Protein AF-A0AAE0FRW2-F1 (afdb_monomer_lite)

Secondary structure (DSSP, 8-state):
-----------------------------S---HHHHHHHHHHHS-GGG----HHHHHHHHHHS-HHHHHHHHHH-TTS--S---SSHHHHHHHHHHHHHT---GGGHHHHHHHHSS-HHHHHHHHHHHHHHTSSSSSHHHHHT--HHHHHHHTT--SEEEEEPSSSS-TT-EEEEE-HHHHHHHHHHHHHHHHHHHHHHHTT-S-HHHHHHHHHHHHH---

Foldseek 3Di:
DDDDDDDDDDDPDDDDDDDDPDDPDDDPDDDDDPVVVVVVVVVVDDPVVDDDPPVVVVVVVVVDDPVNVVVCLVPDDPNDDPDDDPDPLRSLLLVVQLVLLPDDQVCQVVCCVPPVDGSSVLSSQLSVQQVVVVPQQWLVNLQPDDLVSLCVSSVQDQWDFDQPPPDDDSVDTDIDGRPPSNVSSVVSSVSSNVVSVVCVVVVHTHVSRVVVVVVVVVVPDD

Structure (mmCIF, N/CA/C/O backbone):
data_AF-A0AAE0FRW2-F1
#
_entry.id   AF-A0AAE0FRW2-F1
#
loop_
_atom_site.group_PDB
_atom_site.id
_atom_site.type_symbol
_atom_site.label_atom_id
_atom_site.label_alt_id
_atom_site.label_comp_id
_atom_site.label_asym_id
_atom_site.label_entity_id
_atom_site.label_seq_id
_atom_site.pdbx_PDB_ins_code
_atom_site.Cartn_x
_atom_site.Cartn_y
_atom_site.Cartn_z
_atom_site.occupancy
_atom_site.B_iso_or_equiv
_atom_site.auth_seq_id
_atom_site.auth_comp_id
_atom_site.auth_asym_id
_atom_site.auth_atom_id
_atom_site.pdbx_PDB_model_num
ATOM 1 N N . MET A 1 1 ? 57.147 -27.143 2.551 1.00 40.41 1 MET A N 1
ATOM 2 C CA . MET A 1 1 ? 56.368 -25.979 2.083 1.00 40.41 1 MET A CA 1
ATOM 3 C C . MET A 1 1 ? 55.155 -26.527 1.364 1.00 40.41 1 MET A C 1
ATOM 5 O O . MET A 1 1 ? 55.318 -27.248 0.390 1.00 40.41 1 MET A O 1
ATOM 9 N N . ALA A 1 2 ? 53.992 -26.340 1.982 1.00 34.22 2 ALA A N 1
ATOM 10 C CA . ALA A 1 2 ? 52.731 -26.954 1.597 1.00 34.22 2 ALA A CA 1
ATOM 11 C C . ALA A 1 2 ? 52.180 -26.325 0.311 1.00 34.22 2 ALA A C 1
ATOM 13 O O . ALA A 1 2 ? 52.240 -25.108 0.141 1.00 34.22 2 ALA A O 1
ATOM 14 N N . GLY A 1 3 ? 51.672 -27.182 -0.574 1.00 31.91 3 GLY A N 1
ATOM 15 C CA . GLY A 1 3 ? 50.912 -26.794 -1.752 1.00 31.91 3 GLY A CA 1
ATOM 16 C C . GLY A 1 3 ? 49.507 -26.320 -1.387 1.00 31.91 3 GLY A C 1
ATOM 17 O O . GLY A 1 3 ? 48.946 -26.736 -0.375 1.00 31.91 3 GLY A O 1
ATOM 18 N N . SER A 1 4 ? 48.948 -25.469 -2.242 1.00 36.09 4 SER A N 1
ATOM 19 C CA . SER A 1 4 ? 47.535 -25.104 -2.228 1.00 36.09 4 SER A CA 1
ATOM 20 C C . SER A 1 4 ? 46.979 -25.348 -3.626 1.00 36.09 4 SER A C 1
ATOM 22 O O . SER A 1 4 ? 47.412 -24.726 -4.596 1.00 36.09 4 SER A O 1
ATOM 24 N N . GLN A 1 5 ? 46.091 -26.334 -3.717 1.00 34.62 5 GLN A N 1
ATOM 25 C CA . GLN A 1 5 ? 45.311 -26.672 -4.899 1.00 34.62 5 GLN A CA 1
ATOM 26 C C . GLN A 1 5 ? 44.073 -25.769 -4.925 1.00 3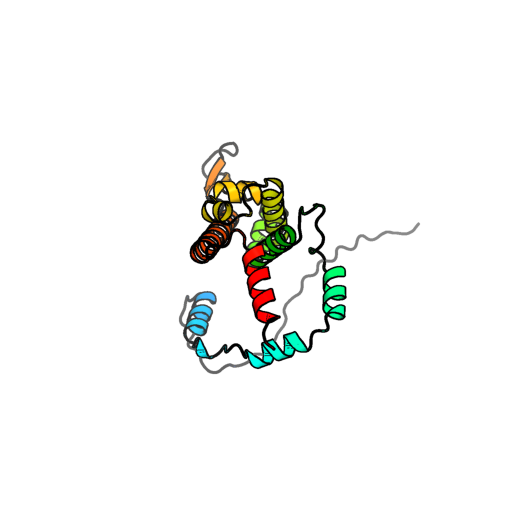4.62 5 GLN A C 1
ATOM 28 O O . GLN A 1 5 ? 43.312 -25.731 -3.960 1.00 34.62 5 GLN A O 1
ATOM 33 N N . HIS A 1 6 ? 43.873 -25.058 -6.033 1.00 33.34 6 HIS A N 1
ATOM 34 C CA . HIS A 1 6 ? 42.587 -24.461 -6.379 1.00 33.34 6 HIS A CA 1
ATOM 35 C C . HIS A 1 6 ? 41.666 -25.577 -6.886 1.00 33.34 6 HIS A C 1
ATOM 37 O O . HIS A 1 6 ? 41.976 -26.219 -7.886 1.00 33.34 6 HIS A O 1
ATOM 43 N N . ALA A 1 7 ? 40.560 -25.823 -6.185 1.00 33.75 7 ALA A N 1
ATOM 44 C CA . ALA A 1 7 ? 39.502 -26.724 -6.626 1.00 33.75 7 ALA A CA 1
ATOM 45 C C . ALA A 1 7 ? 38.374 -25.902 -7.267 1.00 33.75 7 ALA A C 1
ATOM 47 O O . ALA A 1 7 ? 37.607 -25.238 -6.572 1.00 33.75 7 ALA A O 1
ATOM 48 N N . GLU A 1 8 ? 38.295 -25.941 -8.597 1.00 31.91 8 GLU A N 1
ATOM 49 C CA . GLU A 1 8 ? 37.089 -25.607 -9.354 1.00 31.91 8 GLU A CA 1
ATOM 50 C C . GLU A 1 8 ? 36.102 -26.770 -9.207 1.00 31.91 8 GLU A C 1
ATOM 52 O O . GLU A 1 8 ? 36.378 -27.890 -9.635 1.00 31.91 8 GLU A O 1
ATOM 57 N N . ILE A 1 9 ? 34.951 -26.523 -8.582 1.00 31.95 9 ILE A N 1
ATOM 58 C CA . ILE A 1 9 ? 33.852 -27.490 -8.538 1.00 31.95 9 ILE A CA 1
ATOM 59 C C . ILE A 1 9 ? 32.883 -27.121 -9.661 1.00 31.95 9 ILE A C 1
ATOM 61 O O . ILE A 1 9 ? 32.006 -26.274 -9.505 1.00 31.95 9 ILE A O 1
ATOM 65 N N . SER A 1 10 ? 33.086 -27.760 -10.811 1.00 31.84 10 SER A N 1
ATOM 66 C CA . SER A 1 10 ? 32.106 -27.845 -11.891 1.00 31.84 10 SER A CA 1
ATOM 67 C C . SER A 1 10 ? 31.053 -28.883 -11.495 1.00 31.84 10 SER A C 1
ATOM 69 O O . SER A 1 10 ? 31.328 -30.081 -11.508 1.00 31.84 10 SER A O 1
ATOM 71 N N . ASN A 1 11 ? 29.863 -28.435 -11.091 1.00 31.53 11 ASN A N 1
ATOM 72 C CA . ASN A 1 11 ? 28.721 -29.317 -10.843 1.00 31.53 11 ASN A CA 1
ATOM 73 C C . ASN A 1 11 ? 27.867 -29.410 -12.114 1.00 31.53 11 ASN A C 1
ATOM 75 O O . ASN A 1 11 ? 26.861 -28.721 -12.270 1.00 31.53 11 ASN A O 1
ATOM 79 N N . SER A 1 12 ? 28.281 -30.281 -13.033 1.00 32.47 12 SER A N 1
ATOM 80 C CA . SER A 1 12 ? 27.419 -30.804 -14.089 1.00 32.47 12 SER A CA 1
ATOM 81 C C . SER A 1 12 ? 26.551 -31.917 -13.499 1.00 32.47 12 SER A C 1
ATOM 83 O O . SER A 1 12 ? 27.011 -33.048 -13.346 1.00 32.47 12 SER A O 1
ATOM 85 N N . VAL A 1 13 ? 25.308 -31.602 -13.137 1.00 33.59 13 VAL A N 1
ATOM 86 C CA . VAL A 1 13 ? 24.312 -32.623 -12.787 1.00 33.59 13 VAL A CA 1
ATOM 87 C C . VAL A 1 13 ? 23.656 -33.096 -14.080 1.00 33.59 13 VAL A C 1
ATOM 89 O O . VAL A 1 13 ? 22.795 -32.425 -14.646 1.00 33.59 13 VAL A O 1
ATOM 92 N N . SER A 1 14 ? 24.117 -34.244 -14.563 1.00 29.86 14 SER A N 1
ATOM 93 C CA . SER A 1 14 ? 23.455 -35.067 -15.569 1.00 29.86 14 SER A CA 1
ATOM 94 C C . SER A 1 14 ? 22.162 -35.633 -14.973 1.00 29.86 14 SER A C 1
ATOM 96 O O . SER A 1 14 ? 22.194 -36.318 -13.954 1.00 29.86 14 SER A O 1
ATOM 98 N N . TYR A 1 15 ? 21.023 -35.340 -15.602 1.00 31.72 15 TYR A N 1
ATOM 99 C CA . TYR A 1 15 ? 19.756 -36.014 -15.317 1.00 31.72 15 TYR A CA 1
ATOM 100 C C . TYR A 1 15 ? 19.766 -37.375 -16.022 1.00 31.72 15 TYR A C 1
ATOM 102 O O . TYR A 1 15 ? 19.479 -37.452 -17.215 1.00 31.72 15 TYR A O 1
ATOM 110 N N . GLU A 1 16 ? 20.134 -38.433 -15.301 1.00 36.47 16 GLU A N 1
ATOM 111 C CA . GLU A 1 16 ? 19.871 -39.808 -15.733 1.00 36.47 16 GLU A CA 1
ATOM 112 C C . GLU A 1 16 ? 18.507 -40.286 -15.213 1.00 36.47 16 GLU A C 1
ATOM 114 O O . GLU A 1 16 ? 18.164 -40.088 -14.048 1.00 36.47 16 GLU A O 1
ATOM 119 N N . ASP A 1 17 ? 17.753 -40.875 -16.145 1.00 38.47 17 ASP A N 1
ATOM 120 C CA . ASP A 1 17 ? 16.629 -41.808 -16.014 1.00 38.47 17 ASP A CA 1
ATOM 121 C C . ASP A 1 17 ? 15.737 -41.711 -14.765 1.00 38.47 17 ASP A C 1
ATOM 123 O O . ASP A 1 17 ? 15.986 -42.303 -13.715 1.00 38.47 17 ASP A O 1
ATOM 127 N N . SER A 1 18 ? 14.588 -41.053 -14.941 1.00 35.00 18 SER A N 1
ATOM 128 C CA . SER A 1 18 ? 13.393 -41.293 -14.127 1.00 35.00 18 SER A CA 1
ATOM 129 C C . SER A 1 18 ? 12.428 -42.210 -14.894 1.00 35.00 18 SER A C 1
ATOM 131 O O . SER A 1 18 ? 12.283 -42.048 -16.105 1.00 35.00 18 SER A O 1
ATOM 133 N N . PRO A 1 19 ? 11.768 -43.170 -14.222 1.00 34.28 19 PRO A N 1
ATOM 134 C CA . PRO A 1 19 ? 10.997 -44.219 -14.881 1.00 34.28 19 PRO A CA 1
ATOM 135 C C . PRO A 1 19 ? 9.763 -43.660 -15.602 1.00 34.28 19 PRO A C 1
ATOM 137 O O . PRO A 1 19 ? 9.037 -42.827 -15.059 1.00 34.28 19 PRO A O 1
ATOM 140 N N . GLU A 1 20 ? 9.513 -44.170 -16.810 1.00 34.09 20 GLU A N 1
ATOM 141 C CA . GLU A 1 20 ? 8.310 -43.931 -17.613 1.00 34.09 20 GLU A CA 1
ATOM 142 C C . GLU A 1 20 ? 7.036 -44.236 -16.806 1.00 34.09 20 GLU A C 1
ATOM 144 O O . GLU A 1 20 ? 6.601 -45.382 -16.674 1.00 34.09 20 GLU A O 1
ATOM 149 N N . ILE A 1 21 ? 6.389 -43.192 -16.291 1.00 38.81 21 ILE A N 1
ATOM 150 C CA . ILE A 1 21 ? 5.000 -43.271 -15.842 1.00 38.81 21 ILE A CA 1
ATOM 151 C C . ILE A 1 21 ? 4.137 -43.190 -17.101 1.00 38.81 21 ILE A C 1
ATOM 153 O O . ILE A 1 21 ? 3.885 -42.114 -17.639 1.00 38.81 21 ILE A O 1
ATOM 157 N N . THR A 1 22 ? 3.694 -44.345 -17.597 1.00 32.75 22 THR A N 1
ATOM 158 C CA . THR A 1 22 ? 2.729 -44.416 -18.699 1.00 32.75 22 THR A CA 1
ATOM 159 C C . THR A 1 22 ? 1.367 -43.919 -18.204 1.00 32.75 22 THR A C 1
ATOM 161 O O . THR A 1 22 ? 0.640 -44.651 -17.535 1.00 32.75 22 THR A O 1
ATOM 164 N N . MET A 1 23 ? 1.010 -42.670 -18.517 1.00 40.97 23 MET A N 1
ATOM 165 C CA . MET A 1 23 ? -0.363 -42.178 -18.365 1.00 40.97 23 MET A CA 1
ATOM 166 C C . MET A 1 23 ? -1.191 -42.515 -19.616 1.00 40.97 23 MET A C 1
ATOM 168 O O . MET A 1 23 ? -0.688 -42.396 -20.737 1.00 40.97 23 MET A O 1
ATOM 172 N N . PRO A 1 24 ? -2.458 -42.935 -19.467 1.00 42.59 24 PRO A N 1
ATOM 173 C CA . PRO A 1 24 ? -3.305 -43.283 -20.596 1.00 42.59 24 PRO A CA 1
ATOM 174 C C . PRO A 1 24 ? -3.731 -42.028 -21.373 1.00 42.59 24 PRO A C 1
ATOM 176 O O . PRO A 1 24 ? -4.536 -41.234 -20.903 1.00 42.59 24 PRO A O 1
ATOM 179 N N . GLY A 1 25 ? -3.191 -41.894 -22.587 1.00 51.03 25 GLY A N 1
ATOM 180 C CA . GLY A 1 25 ? -3.830 -41.282 -23.756 1.00 51.03 25 GLY A CA 1
ATOM 181 C C . GLY A 1 25 ? -4.482 -39.908 -23.587 1.00 51.03 25 GLY A C 1
ATOM 182 O O . GLY A 1 25 ? -5.701 -39.803 -23.692 1.00 51.03 25 GLY A O 1
ATOM 183 N N . ILE A 1 26 ? -3.676 -38.850 -23.474 1.00 47.72 26 ILE A N 1
ATOM 184 C CA . ILE A 1 26 ? -4.094 -37.502 -23.887 1.00 47.72 26 ILE A CA 1
ATOM 185 C C . ILE A 1 26 ? -3.497 -37.267 -25.283 1.00 47.72 26 ILE A C 1
ATOM 187 O O . ILE A 1 26 ? -2.283 -37.405 -25.443 1.00 47.72 26 ILE A O 1
ATOM 191 N N . PRO A 1 27 ? -4.301 -36.977 -26.321 1.00 42.09 27 PRO A N 1
ATOM 192 C CA . PRO A 1 27 ? -3.771 -36.722 -27.653 1.00 42.09 27 PRO A CA 1
ATOM 193 C C . PRO A 1 27 ? -2.928 -35.440 -27.640 1.00 42.09 27 PRO A C 1
ATOM 195 O O . PRO A 1 27 ? -3.456 -34.334 -27.568 1.00 42.09 27 PRO A O 1
ATOM 198 N N . CYS A 1 28 ? -1.604 -35.591 -27.726 1.00 41.25 28 CYS A N 1
ATOM 199 C CA . CYS A 1 28 ? -0.676 -34.489 -27.967 1.00 41.25 28 CYS A CA 1
ATOM 200 C C . CYS A 1 28 ? -0.851 -33.970 -29.401 1.00 41.25 28 CYS A C 1
ATOM 202 O O . CYS A 1 28 ? -0.158 -34.396 -30.326 1.00 41.25 28 CYS A O 1
ATOM 204 N N . THR A 1 29 ? -1.786 -33.045 -29.597 1.00 43.09 29 THR A N 1
ATOM 205 C CA . THR A 1 29 ? -1.827 -32.186 -30.785 1.00 43.09 29 THR A CA 1
ATOM 206 C C . THR A 1 29 ? -0.975 -30.938 -30.559 1.00 43.09 29 THR A C 1
ATOM 208 O O . THR A 1 29 ? -1.083 -30.270 -29.537 1.00 43.09 29 THR A O 1
ATOM 211 N N . MET A 1 30 ? -0.101 -30.671 -31.528 1.00 48.75 30 MET A N 1
ATOM 212 C CA . MET A 1 30 ? 0.938 -29.639 -31.547 1.00 48.75 30 MET A CA 1
ATOM 213 C C . MET A 1 30 ? 0.491 -28.228 -31.110 1.00 48.75 30 MET A C 1
ATOM 215 O O . MET A 1 30 ? -0.558 -27.744 -31.525 1.00 48.75 30 MET A O 1
ATOM 219 N N . ALA A 1 31 ? 1.406 -27.556 -30.397 1.00 52.19 31 ALA A N 1
ATOM 220 C CA . ALA A 1 31 ? 1.498 -26.110 -30.148 1.00 52.19 31 ALA A CA 1
ATOM 221 C C . ALA A 1 31 ? 0.435 -25.458 -29.242 1.00 52.19 31 ALA A C 1
ATOM 223 O O . ALA A 1 31 ? -0.034 -24.358 -29.531 1.00 52.19 31 ALA A O 1
ATOM 224 N N . ARG A 1 32 ? 0.117 -26.076 -28.101 1.00 48.88 32 ARG A N 1
ATOM 225 C CA . ARG A 1 32 ? -0.452 -25.346 -26.959 1.00 48.88 32 ARG A CA 1
ATOM 226 C C . ARG A 1 32 ? 0.616 -25.125 -25.900 1.00 48.88 32 ARG A C 1
ATOM 228 O O . ARG A 1 32 ? 1.414 -26.013 -25.609 1.00 48.88 32 ARG A O 1
ATOM 235 N N . SER A 1 33 ? 0.685 -23.897 -25.398 1.00 75.50 33 SER A N 1
ATOM 236 C CA . SER A 1 33 ? 1.536 -23.568 -24.264 1.00 75.50 33 SER A CA 1
ATOM 237 C C . SER A 1 33 ? 1.006 -24.323 -23.049 1.00 75.50 33 SER A C 1
ATOM 239 O O . SER A 1 33 ? -0.203 -24.348 -22.839 1.00 75.50 33 SER A O 1
ATOM 241 N N . LEU A 1 34 ? 1.881 -24.887 -22.213 1.00 73.44 34 LEU A N 1
ATOM 242 C CA . LEU A 1 34 ? 1.492 -25.501 -20.933 1.00 73.44 34 LEU A CA 1
ATOM 243 C C . LEU A 1 34 ? 0.556 -24.583 -20.121 1.00 73.44 34 LEU A C 1
ATOM 245 O O . LEU A 1 34 ? -0.343 -25.048 -19.429 1.00 73.44 34 LEU A O 1
ATOM 249 N N . TYR A 1 35 ? 0.750 -23.268 -20.239 1.00 65.50 35 TYR A N 1
ATOM 250 C CA . TYR A 1 35 ? -0.085 -22.262 -19.592 1.00 65.50 35 TYR A CA 1
ATOM 251 C C . TYR A 1 35 ? -1.525 -22.219 -20.120 1.00 65.50 35 TYR A C 1
ATOM 253 O O . TYR A 1 35 ? -2.428 -21.924 -19.341 1.00 65.50 35 TYR A O 1
ATOM 261 N N . ASP A 1 36 ? -1.752 -22.527 -21.398 1.00 75.69 36 ASP A N 1
ATOM 262 C CA . ASP A 1 36 ? -3.095 -22.605 -21.983 1.00 75.69 36 ASP A CA 1
ATOM 263 C C . ASP A 1 36 ? -3.818 -23.863 -21.497 1.00 75.69 36 ASP A C 1
ATOM 265 O O . ASP A 1 36 ? -4.982 -23.787 -21.124 1.00 75.69 36 ASP A O 1
ATOM 269 N N . ASP A 1 37 ? -3.110 -24.989 -21.382 1.00 76.69 37 ASP A N 1
ATOM 270 C CA . ASP A 1 37 ? -3.679 -26.230 -20.846 1.00 76.69 37 ASP A CA 1
ATOM 271 C C . ASP A 1 37 ? -3.981 -26.116 -19.341 1.00 76.69 37 ASP A C 1
ATOM 273 O O . ASP A 1 37 ? -5.012 -26.596 -18.869 1.00 76.69 37 ASP A O 1
ATOM 277 N N . ILE A 1 38 ? -3.126 -25.422 -18.575 1.00 77.69 38 ILE A N 1
ATOM 278 C CA . ILE A 1 38 ? -3.403 -25.087 -17.169 1.00 77.69 38 ILE A CA 1
ATOM 279 C C . ILE A 1 38 ? -4.601 -24.142 -17.077 1.00 77.69 38 ILE A C 1
ATOM 281 O O . ILE A 1 38 ? -5.449 -24.330 -16.212 1.00 77.69 38 ILE A O 1
ATOM 285 N N . ARG A 1 39 ? -4.703 -23.138 -17.955 1.00 77.12 39 ARG A N 1
ATOM 286 C CA . ARG A 1 39 ? -5.826 -22.194 -17.954 1.00 77.12 39 ARG A CA 1
ATOM 287 C C . ARG A 1 39 ? -7.138 -22.885 -18.317 1.00 77.12 39 ARG A C 1
ATOM 289 O O . ARG A 1 39 ? -8.125 -22.628 -17.641 1.00 77.12 39 ARG A O 1
ATOM 296 N N . ASP A 1 40 ? -7.137 -23.777 -19.304 1.00 78.38 40 ASP A N 1
ATOM 297 C CA . ASP A 1 40 ? -8.302 -24.577 -19.693 1.00 78.38 40 ASP A CA 1
ATOM 298 C C . ASP A 1 40 ? -8.700 -25.550 -18.566 1.00 78.38 40 ASP A C 1
ATOM 300 O O . ASP A 1 40 ? -9.880 -25.671 -18.247 1.00 78.38 40 ASP A O 1
ATOM 304 N N . SER A 1 41 ? -7.727 -26.181 -17.898 1.00 76.44 41 SER A N 1
ATOM 305 C CA . SER A 1 41 ? -7.961 -27.059 -16.741 1.00 76.44 41 SER A CA 1
ATOM 306 C C . SER A 1 41 ? -8.508 -26.295 -15.527 1.00 76.44 41 SER A C 1
ATOM 308 O O . SER A 1 41 ? -9.490 -26.713 -14.918 1.00 76.44 41 SER A O 1
ATOM 310 N N . CYS A 1 42 ? -7.942 -25.126 -15.211 1.00 65.75 42 CYS A N 1
ATOM 311 C CA . CYS A 1 42 ? -8.418 -24.250 -14.139 1.00 65.75 42 CYS A CA 1
ATOM 312 C C . CYS A 1 42 ? -9.765 -23.589 -14.462 1.00 65.75 42 CYS A C 1
ATOM 314 O O . CYS A 1 42 ? -10.541 -23.349 -13.546 1.00 65.75 42 CYS A O 1
ATOM 316 N N . ALA A 1 43 ? -10.061 -23.308 -15.734 1.00 69.62 43 ALA A N 1
ATOM 317 C CA . ALA A 1 43 ? -11.361 -22.798 -16.171 1.00 69.62 43 ALA A CA 1
ATOM 318 C C . ALA A 1 43 ? -12.439 -23.894 -16.204 1.00 69.62 43 ALA A C 1
ATOM 320 O O . ALA A 1 43 ? -13.619 -23.594 -16.043 1.00 69.62 43 ALA A O 1
ATOM 321 N N . ALA A 1 44 ? -12.043 -25.155 -16.409 1.00 71.25 44 ALA A N 1
ATOM 322 C CA . ALA A 1 44 ? -12.918 -26.320 -16.306 1.00 71.25 44 ALA A CA 1
ATOM 323 C C . ALA A 1 44 ? -13.181 -26.748 -14.851 1.00 71.25 44 ALA A C 1
ATOM 325 O O . ALA A 1 44 ? -14.119 -27.505 -14.597 1.00 71.25 44 ALA A O 1
ATOM 326 N N . LEU A 1 45 ? -12.366 -26.279 -13.900 1.00 68.06 45 LEU A N 1
ATOM 327 C CA . LEU A 1 45 ? -12.627 -26.434 -12.475 1.00 68.06 45 LEU A CA 1
ATOM 328 C C . LEU A 1 45 ? -13.681 -25.412 -12.045 1.00 68.06 45 LEU A C 1
ATOM 330 O O . LEU A 1 45 ? -13.463 -24.204 -12.066 1.00 68.06 45 LEU A O 1
ATOM 334 N N . ASP A 1 46 ? -14.839 -25.934 -11.657 1.00 56.41 46 ASP A N 1
ATOM 335 C CA . ASP A 1 46 ? -15.961 -25.156 -11.150 1.00 56.41 46 ASP A CA 1
ATOM 336 C C . ASP A 1 46 ? -15.547 -24.392 -9.879 1.00 56.41 46 ASP A C 1
ATOM 338 O O . ASP A 1 46 ? -14.933 -24.959 -8.966 1.00 56.41 46 ASP A O 1
ATOM 342 N N . THR A 1 47 ? -15.885 -23.103 -9.796 1.00 59.38 47 THR A N 1
ATOM 343 C CA . THR A 1 47 ? -15.548 -22.226 -8.655 1.00 59.38 47 THR A CA 1
ATOM 344 C C . THR A 1 47 ? -16.164 -22.696 -7.332 1.00 59.38 47 THR A C 1
ATOM 346 O O . THR A 1 47 ? -15.779 -22.224 -6.265 1.00 59.38 47 THR A O 1
ATOM 349 N N . ASP A 1 48 ? -17.074 -23.668 -7.395 1.00 58.75 48 ASP A N 1
ATOM 350 C CA . ASP A 1 48 ? -17.704 -24.334 -6.258 1.00 58.75 48 ASP A CA 1
ATOM 351 C C . ASP A 1 48 ? -16.792 -25.332 -5.511 1.00 58.75 48 ASP A C 1
ATOM 353 O O . ASP A 1 48 ? -17.161 -25.793 -4.426 1.00 58.75 48 ASP A O 1
ATOM 357 N N . LEU A 1 49 ? -15.600 -25.662 -6.033 1.00 60.31 49 LEU A N 1
ATOM 358 C CA . LEU A 1 49 ? -14.651 -26.559 -5.350 1.00 60.31 49 LEU A CA 1
ATOM 359 C C . LEU A 1 49 ? -13.987 -25.932 -4.114 1.00 60.31 49 LEU A C 1
ATOM 361 O O . LEU A 1 49 ? -13.594 -26.661 -3.201 1.00 60.31 49 LEU A O 1
ATOM 365 N N . VAL A 1 50 ? -13.853 -24.603 -4.063 1.00 63.91 50 VAL A N 1
ATOM 366 C CA . VAL A 1 50 ? -13.195 -23.900 -2.951 1.00 63.91 50 VAL A CA 1
ATOM 367 C C . VAL A 1 50 ? -14.254 -23.201 -2.110 1.00 63.91 50 VAL A C 1
ATOM 369 O O . VAL A 1 50 ? -14.642 -22.064 -2.367 1.00 63.91 50 VAL A O 1
ATOM 372 N N . ARG A 1 51 ? -14.733 -23.898 -1.080 1.00 68.69 51 ARG A N 1
ATOM 373 C CA . ARG A 1 51 ? -15.636 -23.329 -0.077 1.00 68.69 51 ARG A CA 1
ATOM 374 C C . ARG A 1 51 ? -14.842 -22.865 1.132 1.00 68.69 51 ARG A C 1
ATOM 376 O O . ARG A 1 51 ? -14.070 -23.631 1.704 1.00 68.69 51 ARG A O 1
ATOM 383 N N . LEU A 1 52 ? -15.058 -21.615 1.527 1.00 69.25 52 LEU A N 1
ATOM 384 C CA . LEU A 1 52 ? -14.589 -21.111 2.811 1.00 69.25 52 LEU A CA 1
ATOM 385 C C . LEU A 1 52 ? -15.492 -21.680 3.901 1.00 69.25 52 LEU A C 1
ATOM 387 O O . LEU A 1 52 ? -16.670 -21.337 3.982 1.00 69.25 52 LEU A O 1
ATOM 391 N N . ASP A 1 53 ? -14.936 -22.558 4.727 1.00 79.69 53 ASP A N 1
ATOM 392 C CA . ASP A 1 53 ? -15.592 -22.988 5.952 1.00 79.69 53 ASP A CA 1
ATOM 393 C C . ASP A 1 53 ? -15.464 -21.868 6.993 1.00 79.69 53 ASP A C 1
ATOM 395 O O . ASP A 1 53 ? -14.430 -21.691 7.646 1.00 79.69 53 ASP A O 1
ATOM 399 N N . THR A 1 54 ? -16.518 -21.061 7.104 1.00 78.25 54 THR A N 1
ATOM 400 C CA . THR A 1 54 ? -16.578 -19.949 8.057 1.00 78.25 54 THR A CA 1
ATOM 401 C C . THR A 1 54 ? -16.541 -20.415 9.509 1.00 78.25 54 THR A C 1
ATOM 403 O O . THR A 1 54 ? -16.050 -19.673 10.355 1.00 78.25 54 THR A O 1
ATOM 406 N N . GLU A 1 55 ? -17.010 -21.628 9.809 1.00 79.19 55 GLU A N 1
ATOM 407 C CA . GLU A 1 55 ? -16.985 -22.177 11.166 1.00 79.19 55 GLU A CA 1
ATOM 408 C C . GLU A 1 55 ? -15.566 -22.613 11.542 1.00 79.19 55 GLU A C 1
ATOM 410 O O . GLU A 1 55 ? -15.076 -22.259 12.613 1.00 79.19 55 GLU A O 1
ATOM 415 N N . ALA A 1 56 ? -14.853 -23.279 10.630 1.00 77.69 56 ALA A N 1
ATOM 416 C CA . ALA A 1 56 ? -13.447 -23.624 10.832 1.00 77.69 56 ALA A CA 1
ATOM 417 C C . ALA A 1 56 ? -12.558 -22.376 10.966 1.00 77.69 56 ALA A C 1
ATOM 419 O O . ALA A 1 56 ? -11.663 -22.344 11.813 1.00 77.69 56 ALA A O 1
ATOM 420 N N . ALA A 1 57 ? -12.820 -21.326 10.180 1.00 76.06 57 ALA A N 1
ATOM 421 C CA . ALA A 1 57 ? -12.104 -20.055 10.291 1.00 76.06 57 ALA A CA 1
ATOM 422 C C . ALA A 1 57 ? -12.338 -19.375 11.653 1.00 76.06 57 ALA A C 1
ATOM 424 O O . ALA A 1 57 ? -11.387 -18.903 12.278 1.00 76.06 57 ALA A O 1
ATOM 425 N N . GLN A 1 58 ? -13.580 -19.373 12.149 1.00 78.00 58 GLN A N 1
ATOM 426 C CA . GLN A 1 58 ? -13.908 -18.867 13.488 1.00 78.00 58 GLN A CA 1
ATOM 427 C C . GLN A 1 58 ? -13.291 -19.733 14.593 1.00 78.00 58 GLN A C 1
ATOM 429 O O . GLN A 1 58 ? -12.748 -19.203 15.561 1.00 78.00 58 GLN A O 1
ATOM 434 N N . GLY A 1 59 ? -13.317 -21.058 14.434 1.00 80.75 59 GLY A N 1
ATOM 435 C CA . GLY A 1 59 ? -12.683 -22.002 15.351 1.00 80.75 59 GLY A CA 1
ATOM 436 C C . GLY A 1 59 ? -11.177 -21.773 15.463 1.00 80.75 59 GLY A C 1
ATOM 437 O O . GLY A 1 59 ? -10.646 -21.745 16.570 1.00 80.75 59 GLY A O 1
ATOM 438 N N . LEU A 1 60 ? -10.504 -21.525 14.337 1.00 76.31 60 LEU A N 1
ATOM 439 C CA . LEU A 1 60 ? -9.091 -21.153 14.315 1.00 76.31 60 LEU A CA 1
ATOM 440 C C . LEU A 1 60 ? -8.853 -19.809 15.013 1.00 76.31 60 LEU A C 1
ATOM 442 O O . LEU A 1 60 ? -7.956 -19.715 15.844 1.00 76.31 60 LEU A O 1
ATOM 446 N N . GLY A 1 61 ? -9.674 -18.795 14.724 1.00 75.88 61 GLY A N 1
ATOM 447 C CA . GLY A 1 61 ? -9.588 -17.488 15.382 1.00 75.88 61 GLY A CA 1
ATOM 448 C C . GLY A 1 61 ? -9.699 -17.583 16.907 1.00 75.88 61 GLY A C 1
ATOM 449 O O . GLY A 1 61 ? -8.908 -16.974 17.618 1.00 75.88 61 GLY A O 1
ATOM 450 N N . ASN A 1 62 ? -10.619 -18.413 17.406 1.00 77.94 62 ASN A N 1
ATOM 451 C CA . ASN A 1 62 ? -10.816 -18.642 18.840 1.00 77.94 62 ASN A CA 1
ATOM 452 C C . ASN A 1 62 ? -9.719 -19.512 19.475 1.00 77.94 62 ASN A C 1
ATOM 454 O O . ASN A 1 62 ? -9.455 -19.393 20.670 1.00 77.94 62 ASN A O 1
ATOM 458 N N . ALA A 1 63 ? -9.103 -20.407 18.698 1.00 78.12 63 ALA A N 1
ATOM 459 C CA . ALA A 1 63 ? -8.015 -21.267 19.156 1.00 78.12 63 ALA A CA 1
ATOM 460 C C . ALA A 1 63 ? -6.669 -20.530 19.244 1.00 78.12 63 ALA A C 1
ATOM 462 O O . ALA A 1 63 ? -5.782 -20.972 19.973 1.00 78.12 63 ALA A O 1
ATOM 463 N N . LEU A 1 64 ? -6.508 -19.418 18.521 1.00 77.19 64 LEU A N 1
ATOM 464 C CA . LEU A 1 64 ? -5.303 -18.598 18.569 1.00 77.19 64 LEU A CA 1
ATOM 465 C C . LEU A 1 64 ? -5.238 -17.829 19.893 1.00 77.19 64 LEU A C 1
ATOM 467 O O . LEU A 1 64 ? -5.962 -16.860 20.124 1.00 77.19 64 LEU A O 1
ATOM 471 N N . GLY A 1 65 ? -4.329 -18.250 20.772 1.00 76.31 65 GLY A N 1
ATOM 472 C CA . GLY A 1 65 ? -4.048 -17.533 22.007 1.00 76.31 65 GLY A CA 1
ATOM 473 C C . GLY A 1 65 ? -3.479 -16.144 21.713 1.00 76.31 65 GLY A C 1
ATOM 474 O O . GLY A 1 65 ? -2.500 -16.003 20.982 1.00 76.31 65 GLY A O 1
ATOM 475 N N . VAL A 1 66 ? -4.051 -15.107 22.330 1.00 76.69 66 VAL A N 1
ATOM 476 C CA . VAL A 1 66 ? -3.606 -13.710 22.157 1.00 76.69 66 VAL A CA 1
ATOM 477 C C . VAL A 1 66 ? -2.104 -13.549 22.433 1.00 76.69 66 VAL A C 1
ATOM 479 O O . VAL A 1 66 ? -1.434 -12.755 21.774 1.00 76.69 66 VAL A O 1
ATOM 482 N N . ASP A 1 67 ? -1.560 -14.305 23.386 1.00 77.69 67 ASP A N 1
ATOM 483 C CA . ASP A 1 67 ? -0.142 -14.237 23.742 1.00 77.69 67 ASP A CA 1
ATOM 484 C C . ASP A 1 67 ? 0.764 -14.935 22.716 1.00 77.69 67 ASP A C 1
ATOM 486 O O . ASP A 1 67 ? 1.822 -14.399 22.387 1.00 77.69 67 ASP A O 1
ATOM 490 N N . GLU A 1 68 ? 0.319 -16.042 22.114 1.00 77.75 68 GLU A N 1
ATOM 491 C CA . GLU A 1 68 ? 1.040 -16.691 21.009 1.00 77.75 68 GLU A CA 1
ATOM 492 C C . GLU A 1 68 ? 1.099 -15.781 19.779 1.00 77.75 68 GLU A C 1
ATOM 494 O O . GLU A 1 68 ? 2.151 -15.634 19.154 1.00 77.75 68 GLU A O 1
ATOM 499 N N . VAL A 1 69 ? -0.007 -15.095 19.473 1.00 76.81 69 VAL A N 1
ATOM 500 C CA . VAL A 1 69 ? -0.060 -14.116 18.380 1.00 76.81 69 VAL A CA 1
ATOM 501 C C . VAL A 1 69 ? 0.871 -12.937 18.667 1.00 76.81 69 VAL A C 1
ATOM 503 O O . VAL A 1 69 ? 1.634 -12.529 17.792 1.00 76.81 69 VAL A O 1
ATOM 506 N N . LYS A 1 70 ? 0.876 -12.406 19.896 1.00 76.75 70 LYS A N 1
ATOM 507 C CA . LYS A 1 70 ? 1.789 -11.317 20.284 1.00 76.75 70 LYS A CA 1
ATOM 508 C C . LYS A 1 70 ? 3.252 -11.717 20.139 1.00 76.75 70 LYS A C 1
ATOM 510 O O . LYS A 1 70 ? 4.046 -10.923 19.633 1.00 76.75 70 LYS A O 1
ATOM 515 N N . ASP A 1 71 ? 3.619 -12.916 20.572 1.00 79.31 71 ASP A N 1
ATOM 516 C CA . ASP A 1 71 ? 4.999 -13.385 20.477 1.00 79.31 71 ASP A CA 1
ATOM 517 C C . ASP A 1 71 ? 5.403 -13.686 19.029 1.00 79.31 71 ASP A C 1
ATOM 519 O O . ASP A 1 71 ? 6.529 -13.375 18.631 1.00 79.31 71 ASP A O 1
ATOM 523 N N . ALA A 1 72 ? 4.482 -14.175 18.197 1.00 76.25 72 ALA A N 1
ATOM 524 C CA . ALA A 1 72 ? 4.706 -14.301 16.760 1.00 76.25 72 ALA A CA 1
ATOM 525 C C . ALA A 1 72 ? 4.942 -12.931 16.100 1.00 76.25 72 ALA A C 1
ATOM 527 O O . ALA A 1 72 ? 5.932 -12.758 15.389 1.00 76.25 72 ALA A O 1
ATOM 528 N N . VAL A 1 73 ? 4.104 -11.929 16.392 1.00 73.88 73 VAL A N 1
ATOM 529 C CA . VAL A 1 73 ? 4.234 -10.564 15.847 1.00 73.88 73 VAL A CA 1
ATOM 530 C C . VAL A 1 73 ? 5.536 -9.897 16.299 1.00 73.88 73 VAL A C 1
ATOM 532 O O . VAL A 1 73 ? 6.2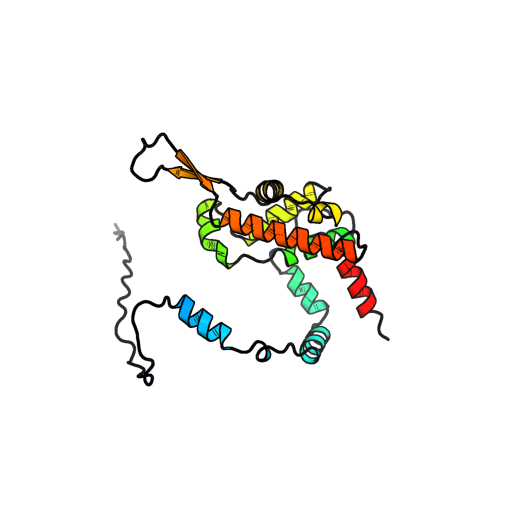15 -9.258 15.498 1.00 73.88 73 VAL A O 1
ATOM 535 N N . ARG A 1 74 ? 5.947 -10.085 17.561 1.00 72.62 74 ARG A N 1
ATOM 536 C CA . ARG A 1 74 ? 7.223 -9.556 18.083 1.00 72.62 74 ARG A CA 1
ATOM 537 C C . ARG A 1 74 ? 8.442 -10.098 17.342 1.00 72.62 74 ARG A C 1
ATOM 539 O O . ARG A 1 74 ? 9.428 -9.376 17.191 1.00 72.62 74 ARG A O 1
ATOM 546 N N . ASN A 1 75 ? 8.376 -11.356 16.917 1.00 71.31 75 ASN A N 1
ATOM 547 C CA . ASN A 1 75 ? 9.459 -12.044 16.222 1.00 71.31 75 ASN A CA 1
ATOM 548 C C . ASN A 1 75 ? 9.358 -11.932 14.691 1.00 71.31 75 ASN A C 1
ATOM 550 O O . ASN A 1 75 ? 10.299 -12.307 13.986 1.00 71.31 75 ASN A O 1
ATOM 554 N N . MET A 1 76 ? 8.251 -11.399 14.167 1.00 70.25 76 MET A N 1
ATOM 555 C CA . MET A 1 76 ? 8.036 -11.232 12.737 1.00 70.25 76 MET A CA 1
ATOM 556 C C . MET A 1 76 ? 8.898 -10.086 12.196 1.00 70.25 76 MET A C 1
ATOM 558 O O . MET A 1 76 ? 8.791 -8.923 12.600 1.00 70.25 76 MET A O 1
ATOM 562 N N . ARG A 1 77 ? 9.782 -10.418 11.250 1.00 61.00 77 ARG A N 1
ATOM 563 C CA . ARG A 1 77 ? 10.522 -9.411 10.482 1.00 61.00 77 ARG A CA 1
ATOM 564 C C . ARG A 1 77 ? 9.525 -8.663 9.600 1.00 61.00 77 ARG A C 1
ATOM 566 O O . ARG A 1 77 ? 8.760 -9.303 8.893 1.00 61.00 77 ARG A O 1
ATOM 573 N N . GLY A 1 78 ? 9.546 -7.332 9.650 1.00 63.88 78 GLY A N 1
ATOM 574 C CA . GLY A 1 78 ? 8.639 -6.497 8.855 1.00 63.88 78 GLY A CA 1
ATOM 575 C C . GLY A 1 78 ? 7.442 -5.914 9.610 1.00 63.88 78 GLY A C 1
ATOM 576 O O . GLY A 1 78 ? 6.700 -5.152 9.017 1.00 63.88 78 GLY A O 1
ATOM 577 N N . CYS A 1 79 ? 7.278 -6.185 10.910 1.00 65.50 79 CYS A N 1
ATOM 578 C CA . CYS A 1 79 ? 6.233 -5.550 11.734 1.00 65.50 79 CYS A CA 1
ATOM 579 C C . CYS A 1 79 ? 6.745 -4.393 12.610 1.00 65.50 79 CYS A C 1
ATOM 581 O O . CYS A 1 79 ? 6.005 -3.864 13.434 1.00 65.50 79 CYS A O 1
ATOM 583 N N . ARG A 1 80 ? 8.024 -4.007 12.486 1.00 72.31 80 ARG A N 1
ATOM 584 C CA . ARG A 1 80 ? 8.620 -2.892 13.240 1.00 72.31 80 ARG A CA 1
ATOM 585 C C . ARG A 1 80 ? 9.176 -1.864 12.272 1.00 72.31 80 ARG A C 1
ATOM 587 O O . ARG A 1 80 ? 10.154 -2.137 11.579 1.00 72.31 80 ARG A O 1
ATOM 594 N N . PHE A 1 81 ? 8.572 -0.683 12.273 1.00 79.19 81 PHE A N 1
ATOM 595 C CA . PHE A 1 81 ? 8.956 0.427 11.410 1.00 79.19 81 PHE A CA 1
ATOM 596 C C . PHE A 1 81 ? 9.689 1.506 12.213 1.00 79.19 81 PHE A C 1
ATOM 598 O O . PHE A 1 81 ? 9.353 1.733 13.375 1.00 79.19 81 PHE A O 1
ATOM 605 N N . PRO A 1 82 ? 10.695 2.188 11.633 1.00 79.44 82 PRO A N 1
ATOM 606 C CA . PRO A 1 82 ? 11.449 3.243 12.311 1.00 79.44 82 PRO A CA 1
ATOM 607 C C . PRO A 1 82 ? 10.677 4.576 12.383 1.00 79.44 82 PRO A C 1
ATOM 609 O O . PRO A 1 82 ? 11.291 5.641 12.381 1.00 79.44 82 PRO A O 1
ATOM 612 N N . VAL A 1 83 ? 9.343 4.535 12.425 1.00 82.25 83 VAL A N 1
ATOM 613 C CA . VAL A 1 83 ? 8.473 5.719 12.396 1.00 82.25 83 VAL A CA 1
ATOM 614 C C . VAL A 1 83 ? 7.646 5.792 13.666 1.00 82.25 83 VAL A C 1
ATOM 616 O O . VAL A 1 83 ? 7.390 4.782 14.320 1.00 82.25 83 VAL A O 1
ATOM 619 N N . ARG A 1 84 ? 7.277 7.014 14.047 1.00 82.69 84 ARG A N 1
ATOM 620 C CA . ARG A 1 84 ? 6.352 7.264 15.147 1.00 82.69 84 ARG A CA 1
ATOM 621 C C . ARG A 1 84 ? 4.984 7.549 14.548 1.00 82.69 84 ARG A C 1
ATOM 623 O O . ARG A 1 84 ? 4.875 8.489 13.772 1.00 82.69 84 ARG A O 1
ATOM 630 N N . PHE A 1 85 ? 3.993 6.767 14.945 1.00 86.25 85 PHE A N 1
ATOM 631 C CA . PHE A 1 85 ? 2.590 7.021 14.635 1.00 86.25 85 PHE A CA 1
ATOM 632 C C . PHE A 1 85 ? 2.008 7.993 15.671 1.00 86.25 85 PHE A C 1
ATOM 634 O O . PHE A 1 85 ? 2.367 7.932 16.852 1.00 86.25 85 PHE A O 1
ATOM 641 N N . GLU A 1 86 ? 1.132 8.896 15.240 1.00 83.19 86 GLU A N 1
ATOM 642 C CA . GLU A 1 86 ? 0.445 9.871 16.091 1.00 83.19 86 GLU A CA 1
ATOM 643 C C . GLU A 1 86 ? -0.656 9.215 16.939 1.00 83.19 86 GLU A C 1
ATOM 645 O O . GLU A 1 86 ? -0.970 9.689 18.033 1.00 83.19 86 GLU A O 1
ATOM 650 N N . GLY A 1 87 ? -1.201 8.083 16.481 1.00 86.25 87 GLY A N 1
ATOM 651 C CA . GLY A 1 87 ? -2.213 7.317 17.201 1.00 86.25 87 GLY A CA 1
ATOM 652 C C . GLY A 1 87 ? -2.377 5.881 16.704 1.00 86.25 87 GLY A C 1
ATOM 653 O O . GLY A 1 87 ? -1.813 5.479 15.689 1.00 86.25 87 GLY A O 1
ATOM 654 N N . LEU A 1 88 ? -3.192 5.109 17.432 1.00 87.50 88 LEU A N 1
ATOM 655 C CA . LEU A 1 88 ? -3.476 3.707 17.107 1.00 87.50 88 LEU A CA 1
ATOM 656 C C . LEU A 1 88 ? -4.157 3.557 15.741 1.00 87.50 88 LEU A C 1
ATOM 658 O O . LEU A 1 88 ? -3.841 2.636 14.999 1.00 87.50 88 LEU A O 1
ATOM 662 N N . GLU A 1 89 ? -5.081 4.457 15.403 1.00 87.62 89 GLU A N 1
ATOM 663 C CA . GLU A 1 89 ? -5.768 4.423 14.108 1.00 87.62 89 GLU A CA 1
ATOM 664 C C . GLU A 1 89 ? -4.780 4.548 12.944 1.00 87.62 89 GLU A C 1
ATOM 666 O O . GLU A 1 89 ? -4.880 3.805 11.973 1.00 87.62 89 GLU A O 1
ATOM 671 N N . GLU A 1 90 ? -3.794 5.437 13.064 1.00 87.75 90 GLU A N 1
ATOM 672 C CA . GLU A 1 90 ? -2.783 5.646 12.032 1.00 87.75 90 GLU A CA 1
ATOM 673 C C . GLU A 1 90 ? -1.864 4.427 11.878 1.00 87.75 90 GLU A C 1
ATOM 675 O O . GLU A 1 90 ? -1.577 4.012 10.755 1.00 87.75 90 GLU A O 1
ATOM 680 N N . GLU A 1 91 ? -1.462 3.806 12.991 1.00 88.75 91 GLU A N 1
ATOM 681 C CA . GLU A 1 91 ? -0.690 2.560 12.980 1.00 88.75 91 GLU A CA 1
ATOM 682 C C . GLU A 1 91 ? -1.478 1.423 12.310 1.00 88.75 91 GLU A C 1
ATOM 684 O O . GLU A 1 91 ? -0.955 0.725 11.439 1.00 88.75 91 GLU A O 1
ATOM 689 N N . VAL A 1 92 ? -2.761 1.265 12.653 1.00 89.56 92 VAL A N 1
ATOM 690 C CA . VAL A 1 92 ? -3.637 0.258 12.034 1.00 89.56 92 VAL A CA 1
ATOM 691 C C . VAL A 1 92 ? -3.843 0.558 10.551 1.00 89.56 92 VAL A C 1
ATOM 693 O O . VAL A 1 92 ? -3.785 -0.362 9.741 1.00 89.56 92 VAL A O 1
ATOM 696 N N . ASN A 1 93 ? -4.028 1.823 10.172 1.00 90.81 93 ASN A N 1
ATOM 697 C CA . ASN A 1 93 ? -4.178 2.234 8.779 1.00 90.81 93 ASN A CA 1
ATOM 698 C C . ASN A 1 93 ? -2.927 1.896 7.955 1.00 90.81 93 ASN A C 1
ATOM 700 O O . ASN A 1 93 ? -3.030 1.304 6.881 1.00 90.81 93 ASN A O 1
ATOM 704 N N . PHE A 1 94 ? -1.741 2.207 8.487 1.00 90.06 94 PHE A N 1
ATOM 705 C CA . PHE A 1 94 ? -0.463 1.869 7.868 1.00 90.06 94 PHE A CA 1
ATOM 706 C C . PHE A 1 94 ? -0.315 0.354 7.672 1.00 90.06 94 PHE A C 1
ATOM 708 O O . PHE A 1 94 ? -0.022 -0.108 6.567 1.00 90.06 94 PHE A O 1
ATOM 715 N N . MET A 1 95 ? -0.565 -0.430 8.723 1.00 89.12 95 MET A N 1
ATOM 716 C CA . MET A 1 95 ? -0.446 -1.889 8.673 1.00 89.12 95 MET A CA 1
ATOM 717 C C . MET A 1 95 ? -1.486 -2.526 7.743 1.00 89.12 95 MET A C 1
ATOM 719 O O . MET A 1 95 ? -1.167 -3.471 7.022 1.00 89.12 95 MET A O 1
ATOM 723 N N . ALA A 1 96 ? -2.710 -1.999 7.717 1.00 90.12 96 ALA A N 1
ATOM 724 C CA . ALA A 1 96 ? -3.771 -2.473 6.838 1.00 90.12 96 ALA A CA 1
ATOM 725 C C . ALA A 1 96 ? -3.448 -2.200 5.363 1.00 90.12 96 ALA A C 1
ATOM 727 O O . ALA A 1 96 ? -3.629 -3.085 4.530 1.00 90.12 96 ALA A O 1
ATOM 728 N N . LEU A 1 97 ? -2.911 -1.019 5.036 1.00 89.62 97 LEU A N 1
ATOM 729 C CA . LEU A 1 97 ? -2.466 -0.696 3.677 1.00 89.62 97 LEU A CA 1
ATOM 730 C C . LEU A 1 97 ? -1.261 -1.538 3.251 1.00 89.62 97 LEU A C 1
ATOM 732 O O . LEU A 1 97 ? -1.216 -2.010 2.116 1.00 89.62 97 LEU A O 1
ATOM 736 N N . LEU A 1 98 ? -0.315 -1.784 4.161 1.00 89.25 98 LEU A N 1
ATOM 737 C CA . LEU A 1 98 ? 0.804 -2.686 3.905 1.00 89.25 98 LEU A CA 1
ATOM 738 C C . LEU A 1 98 ? 0.320 -4.114 3.612 1.00 89.25 98 LEU A C 1
ATOM 740 O O . LEU A 1 98 ? 0.785 -4.733 2.659 1.00 89.25 98 LEU A O 1
ATOM 744 N N . GLY A 1 99 ? -0.636 -4.621 4.397 1.00 87.62 99 GLY A N 1
ATOM 745 C CA . GLY A 1 99 ? -1.248 -5.933 4.179 1.00 87.62 99 GLY A CA 1
ATOM 746 C C . GLY A 1 99 ? -2.057 -6.011 2.883 1.00 87.62 99 GLY A C 1
ATOM 747 O O . GLY A 1 99 ? -1.973 -7.007 2.169 1.00 87.62 99 GLY A O 1
ATOM 748 N N . LEU A 1 100 ? -2.789 -4.948 2.542 1.00 89.19 100 LEU A N 1
ATOM 749 C CA . LEU A 1 100 ? -3.555 -4.844 1.300 1.00 89.19 100 LEU A CA 1
ATOM 750 C C . LEU A 1 100 ? -2.648 -4.898 0.068 1.00 89.19 100 LEU A C 1
ATOM 752 O O . LEU A 1 100 ? -2.963 -5.588 -0.897 1.00 89.19 100 LEU A O 1
ATOM 756 N N . LEU A 1 101 ? -1.521 -4.185 0.107 1.00 88.06 101 LEU A N 1
ATOM 757 C CA . LEU A 1 101 ? -0.555 -4.125 -0.990 1.00 88.06 101 LEU A CA 1
ATOM 758 C C . LEU A 1 101 ? 0.448 -5.282 -0.981 1.00 88.06 101 LEU A C 1
ATOM 760 O O . LEU A 1 101 ? 1.390 -5.283 -1.773 1.00 88.06 101 LEU A O 1
ATOM 764 N N . HIS A 1 102 ? 0.251 -6.289 -0.129 1.00 81.00 102 HIS A N 1
ATOM 765 C CA . HIS A 1 102 ? 1.121 -7.457 -0.048 1.00 81.00 102 HIS A CA 1
ATOM 766 C C . HIS A 1 102 ? 0.841 -8.469 -1.178 1.00 81.00 102 HIS A C 1
ATOM 768 O O . HIS A 1 102 ? 0.630 -9.660 -0.953 1.00 81.00 102 HIS A O 1
ATOM 774 N N . PHE A 1 103 ? 0.850 -7.991 -2.421 1.00 79.81 103 PHE A N 1
ATOM 775 C CA . PHE A 1 103 ? 0.768 -8.793 -3.637 1.00 79.81 103 PHE A CA 1
ATOM 776 C C . PHE A 1 103 ? 1.928 -8.448 -4.579 1.00 79.81 103 PHE A C 1
ATOM 778 O O . PHE A 1 103 ? 2.561 -7.403 -4.463 1.00 79.81 103 PHE A O 1
ATOM 785 N N . GLY A 1 104 ? 2.233 -9.348 -5.517 1.00 71.38 104 GLY A N 1
ATOM 786 C CA . GLY A 1 104 ? 3.325 -9.151 -6.479 1.00 71.38 104 GLY A CA 1
ATOM 787 C C . GLY A 1 104 ? 4.555 -10.035 -6.265 1.00 71.38 104 GLY A C 1
ATOM 788 O O . GLY A 1 104 ? 5.599 -9.783 -6.860 1.00 71.38 104 GLY A O 1
ATOM 789 N N . SER A 1 105 ? 4.435 -11.120 -5.495 1.00 69.56 105 SER A N 1
ATOM 790 C CA . SER A 1 105 ? 5.477 -12.157 -5.384 1.00 69.56 105 SER A CA 1
ATOM 791 C C . SER A 1 105 ? 5.917 -12.728 -6.743 1.00 69.56 105 SER A C 1
ATOM 793 O O . SER A 1 105 ? 7.065 -13.141 -6.891 1.00 69.56 105 SER A O 1
ATOM 795 N N . GLY A 1 106 ? 5.037 -12.694 -7.750 1.00 71.69 106 GLY A N 1
ATOM 796 C CA . GLY A 1 106 ? 5.333 -13.110 -9.124 1.00 71.69 106 GLY A CA 1
ATOM 797 C C . GLY A 1 106 ? 6.288 -12.193 -9.895 1.00 71.69 106 GLY A C 1
ATOM 798 O O . GLY A 1 106 ? 6.854 -12.640 -10.882 1.00 71.69 106 GLY A O 1
ATOM 799 N N . TYR A 1 107 ? 6.511 -10.957 -9.438 1.00 71.69 107 TYR A N 1
ATOM 800 C CA . TYR A 1 107 ? 7.378 -9.976 -10.105 1.00 71.69 107 TYR A CA 1
ATOM 801 C C . TYR A 1 107 ? 8.800 -9.929 -9.525 1.00 71.69 107 TYR A C 1
ATOM 803 O O . TYR A 1 107 ? 9.594 -9.054 -9.867 1.00 71.69 107 TYR A O 1
ATOM 811 N N . HIS A 1 108 ? 9.136 -10.842 -8.606 1.00 69.94 108 HIS A N 1
ATOM 812 C CA . HIS A 1 108 ? 10.385 -10.795 -7.845 1.00 69.94 108 HIS A CA 1
ATOM 813 C C . HIS A 1 108 ? 11.637 -10.786 -8.737 1.00 69.94 108 HIS A C 1
ATOM 815 O O . HIS A 1 108 ? 12.576 -10.036 -8.472 1.00 69.94 108 HIS A O 1
ATOM 821 N N . LYS A 1 109 ? 11.658 -11.591 -9.806 1.00 70.94 109 LYS A N 1
ATOM 822 C CA . LYS A 1 109 ? 12.835 -11.733 -10.673 1.00 70.94 109 LYS A CA 1
ATOM 823 C C . LYS A 1 109 ? 13.087 -10.461 -11.481 1.00 70.94 109 LYS A C 1
ATOM 825 O O . LYS A 1 109 ? 14.221 -9.996 -11.558 1.00 70.94 109 LYS A O 1
ATOM 830 N N . GLU A 1 110 ? 12.030 -9.896 -12.042 1.00 70.31 110 GLU A N 1
ATOM 831 C CA . GLU A 1 110 ? 12.049 -8.685 -12.853 1.00 70.31 110 GLU A CA 1
ATOM 832 C C . GLU A 1 110 ? 12.410 -7.467 -11.990 1.00 70.31 110 GLU A C 1
ATOM 834 O O . GLU A 1 110 ? 13.232 -6.643 -12.385 1.00 70.31 110 GLU A O 1
ATOM 839 N N . PHE A 1 111 ? 11.868 -7.390 -10.771 1.00 68.12 111 PHE A N 1
ATOM 840 C CA . PHE A 1 111 ? 12.153 -6.311 -9.823 1.00 68.12 111 PHE A CA 1
ATOM 841 C C . PHE A 1 111 ? 13.580 -6.333 -9.299 1.00 68.12 111 PHE A C 1
ATOM 843 O O . PHE A 1 111 ? 14.245 -5.296 -9.270 1.00 68.12 111 PHE A O 1
ATOM 850 N N . TYR A 1 112 ? 14.070 -7.512 -8.920 1.00 73.25 112 TYR A N 1
ATOM 851 C CA . TYR A 1 112 ? 15.420 -7.635 -8.392 1.00 73.25 112 TYR A CA 1
ATOM 852 C C . TYR A 1 112 ? 16.470 -7.287 -9.453 1.00 73.25 112 TYR A C 1
ATOM 854 O O . TYR A 1 112 ? 17.468 -6.638 -9.149 1.00 73.25 112 TYR A O 1
ATOM 862 N N . GLN A 1 113 ? 16.222 -7.652 -10.715 1.00 71.06 113 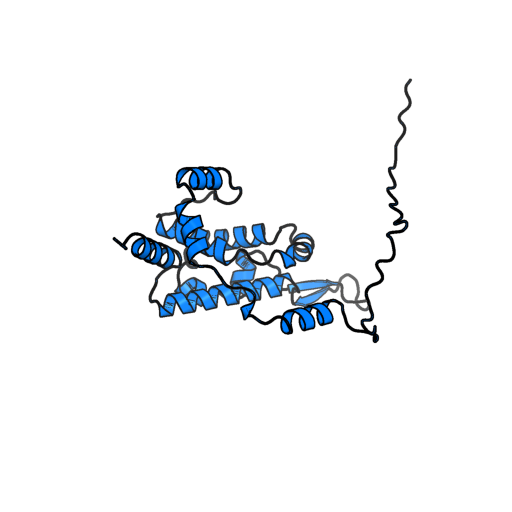GLN A N 1
ATOM 863 C CA . GLN A 1 113 ? 17.105 -7.317 -11.834 1.00 71.06 113 GLN A CA 1
ATOM 864 C C . GLN A 1 113 ? 17.122 -5.820 -12.169 1.00 71.06 113 GLN A C 1
ATOM 866 O O . GLN A 1 113 ? 18.161 -5.314 -12.588 1.00 71.06 113 GLN A O 1
ATOM 871 N N . LEU A 1 114 ? 15.999 -5.118 -11.992 1.00 67.44 114 LEU A N 1
ATOM 872 C CA . LEU A 1 114 ? 15.868 -3.705 -12.365 1.00 67.44 114 LEU A CA 1
ATOM 873 C C . LEU A 1 114 ? 16.230 -2.742 -11.228 1.00 67.44 114 LEU A C 1
ATOM 875 O O . LEU A 1 114 ? 16.927 -1.759 -11.462 1.00 67.44 114 LEU A O 1
ATOM 879 N N . ASN A 1 115 ? 15.783 -3.028 -10.005 1.00 67.50 115 ASN A N 1
ATOM 880 C CA . ASN A 1 115 ? 15.865 -2.105 -8.869 1.00 67.50 115 ASN A CA 1
ATOM 881 C C . ASN A 1 115 ? 16.735 -2.626 -7.714 1.00 67.50 115 ASN A C 1
ATOM 883 O O . ASN A 1 115 ? 16.969 -1.898 -6.749 1.00 67.50 115 ASN A O 1
ATOM 887 N N . GLY A 1 116 ? 17.195 -3.882 -7.771 1.00 70.94 116 GLY A N 1
ATOM 888 C CA . GLY A 1 116 ? 17.967 -4.503 -6.688 1.00 70.94 116 GLY A CA 1
ATOM 889 C C . GLY A 1 116 ? 17.178 -4.685 -5.387 1.00 70.94 116 GLY A C 1
ATOM 890 O O . GLY A 1 116 ? 17.774 -4.907 -4.335 1.00 70.94 116 GLY A O 1
ATOM 891 N N . CYS A 1 117 ? 15.851 -4.572 -5.442 1.00 71.50 117 CYS A N 1
ATOM 892 C CA . CYS A 1 117 ? 14.949 -4.787 -4.320 1.00 71.50 117 CYS A CA 1
ATOM 893 C C . CYS A 1 117 ? 13.846 -5.767 -4.714 1.00 71.50 117 CYS A C 1
ATOM 895 O O . CYS A 1 117 ? 13.487 -5.882 -5.887 1.00 71.50 117 CYS A O 1
ATOM 897 N N . ASP A 1 118 ? 13.307 -6.476 -3.733 1.00 76.56 118 ASP A N 1
ATOM 898 C CA . ASP A 1 118 ? 12.142 -7.324 -3.933 1.00 76.56 118 ASP A CA 1
ATOM 899 C C . ASP A 1 118 ? 10.841 -6.498 -3.931 1.00 76.56 118 ASP A C 1
ATOM 901 O O . ASP A 1 118 ? 10.807 -5.312 -3.589 1.00 76.56 118 ASP A O 1
ATOM 905 N N . ALA A 1 119 ? 9.748 -7.130 -4.367 1.00 78.69 119 ALA A N 1
ATOM 906 C CA . ALA A 1 119 ? 8.428 -6.502 -4.386 1.00 78.69 119 ALA A CA 1
ATOM 907 C C . ALA A 1 119 ? 7.981 -6.086 -2.973 1.00 78.69 119 ALA A C 1
ATOM 909 O O . ALA A 1 119 ? 7.365 -5.036 -2.807 1.00 78.69 119 ALA A O 1
ATOM 910 N N . TYR A 1 120 ? 8.343 -6.875 -1.956 1.00 81.56 120 TYR A N 1
ATOM 911 C CA . TYR A 1 120 ? 8.041 -6.575 -0.560 1.00 81.56 120 TYR A CA 1
ATOM 912 C C . TYR A 1 120 ? 8.745 -5.299 -0.080 1.00 81.56 120 TYR A C 1
ATOM 914 O O . TYR A 1 120 ? 8.093 -4.424 0.494 1.00 81.56 120 TYR A O 1
ATOM 922 N N . ASP A 1 121 ? 10.041 -5.138 -0.357 1.00 82.50 121 ASP A N 1
ATOM 923 C CA . ASP A 1 121 ? 10.776 -3.921 -0.018 1.00 82.50 121 ASP A CA 1
ATOM 924 C C . ASP A 1 121 ? 10.237 -2.718 -0.789 1.00 82.50 121 ASP A C 1
ATOM 926 O O . ASP A 1 121 ? 10.154 -1.628 -0.225 1.00 82.50 121 ASP A O 1
ATOM 930 N N . ALA A 1 122 ? 9.863 -2.887 -2.061 1.00 84.31 122 ALA A N 1
ATOM 931 C CA . ALA A 1 122 ? 9.279 -1.813 -2.864 1.00 84.31 122 ALA A CA 1
ATOM 932 C C . ALA A 1 122 ? 7.938 -1.337 -2.282 1.00 84.31 122 ALA A C 1
ATOM 934 O O . ALA A 1 122 ? 7.737 -0.135 -2.104 1.00 84.31 122 ALA A O 1
ATOM 935 N N . VAL A 1 123 ? 7.052 -2.271 -1.916 1.00 87.88 123 VAL A N 1
ATOM 936 C CA . VAL A 1 123 ? 5.772 -1.959 -1.260 1.00 87.88 123 VAL A CA 1
ATOM 937 C C . VAL A 1 123 ? 6.003 -1.311 0.098 1.00 87.88 123 VAL A C 1
ATOM 939 O O . VAL A 1 123 ? 5.426 -0.266 0.388 1.00 87.88 123 VAL A O 1
ATOM 942 N N . THR A 1 124 ? 6.904 -1.871 0.902 1.00 87.56 124 THR A N 1
ATOM 943 C CA . THR A 1 124 ? 7.239 -1.336 2.223 1.00 87.56 124 THR A CA 1
ATOM 944 C C . THR A 1 124 ? 7.769 0.095 2.130 1.00 87.56 124 THR A C 1
ATOM 946 O O . THR A 1 124 ? 7.302 0.973 2.854 1.00 87.56 124 THR A O 1
ATOM 949 N N . LYS A 1 125 ? 8.709 0.361 1.213 1.00 87.31 125 LYS A N 1
ATOM 950 C CA . LYS A 1 125 ? 9.244 1.708 0.956 1.00 87.31 125 LYS A CA 1
ATOM 951 C C . LYS A 1 125 ? 8.165 2.654 0.437 1.00 87.31 125 LYS A C 1
ATOM 953 O O . LYS A 1 125 ? 8.143 3.805 0.857 1.00 87.31 125 LYS A O 1
ATOM 958 N N . GLY A 1 126 ? 7.269 2.168 -0.420 1.00 88.38 126 GLY A N 1
ATOM 959 C CA . GLY A 1 126 ? 6.158 2.940 -0.968 1.00 88.38 126 GLY A CA 1
ATOM 960 C C . GLY A 1 126 ? 5.167 3.396 0.092 1.00 88.38 126 GLY A C 1
ATOM 961 O O . GLY A 1 126 ? 4.930 4.595 0.230 1.00 88.38 126 GLY A O 1
ATOM 962 N N . VAL A 1 127 ? 4.648 2.467 0.897 1.00 89.31 127 VAL A N 1
ATOM 963 C CA . VAL A 1 127 ? 3.706 2.784 1.983 1.00 89.31 127 VAL A CA 1
ATOM 964 C C . VAL A 1 127 ? 4.374 3.675 3.033 1.00 89.31 127 VAL A C 1
ATOM 966 O O . VAL A 1 127 ? 3.769 4.634 3.507 1.00 89.31 127 VAL A O 1
ATOM 969 N N . LEU A 1 128 ? 5.654 3.433 3.339 1.00 89.25 128 LEU A N 1
ATOM 970 C CA . LEU A 1 128 ? 6.450 4.304 4.205 1.00 89.25 128 LEU A CA 1
ATOM 971 C C . LEU A 1 128 ? 6.599 5.718 3.627 1.00 89.25 128 LEU A C 1
ATOM 973 O O . LEU A 1 128 ? 6.424 6.696 4.347 1.00 89.25 128 LEU A O 1
ATOM 977 N N . GLY A 1 129 ? 6.890 5.835 2.331 1.00 88.31 129 GLY A N 1
ATOM 978 C CA . GLY A 1 129 ? 6.988 7.113 1.629 1.00 88.31 129 GLY A CA 1
ATOM 979 C C . GLY A 1 129 ? 5.665 7.879 1.624 1.00 88.31 129 GLY A C 1
ATOM 980 O O . GLY A 1 129 ? 5.658 9.085 1.857 1.00 88.31 129 GLY A O 1
ATOM 981 N N . MET A 1 130 ? 4.544 7.178 1.440 1.00 87.81 130 MET A N 1
ATOM 982 C CA . MET A 1 130 ? 3.201 7.758 1.531 1.00 87.81 130 MET A CA 1
ATOM 983 C C . MET A 1 130 ? 2.868 8.230 2.950 1.00 87.81 130 MET A C 1
ATOM 985 O O . MET A 1 130 ? 2.295 9.305 3.113 1.00 87.81 130 MET A O 1
ATOM 989 N N . HIS A 1 131 ? 3.253 7.460 3.971 1.00 88.38 131 HIS A N 1
ATOM 990 C CA . HIS A 1 131 ? 3.064 7.827 5.374 1.00 88.38 131 HIS A CA 1
ATOM 991 C C . HIS A 1 131 ? 3.857 9.083 5.751 1.00 88.38 131 HIS A C 1
ATOM 993 O O . HIS A 1 131 ? 3.309 10.013 6.333 1.00 88.38 131 HIS A O 1
ATOM 999 N N . LEU A 1 132 ? 5.125 9.158 5.338 1.00 86.50 132 LEU A N 1
ATOM 1000 C CA . LEU A 1 132 ? 5.977 10.326 5.580 1.00 86.50 132 LEU A CA 1
ATOM 1001 C C . LEU A 1 132 ? 5.534 11.573 4.800 1.00 86.50 132 LEU A C 1
ATOM 1003 O O . LEU A 1 132 ? 5.881 12.685 5.189 1.00 86.50 132 LEU A O 1
ATOM 1007 N N . ALA A 1 133 ? 4.783 11.401 3.710 1.00 81.69 133 ALA A N 1
ATOM 1008 C CA . ALA A 1 133 ? 4.194 12.503 2.957 1.00 81.69 133 ALA A CA 1
ATOM 1009 C C . ALA A 1 133 ? 2.909 13.067 3.601 1.00 81.69 133 ALA A C 1
ATOM 1011 O O . ALA A 1 133 ? 2.389 14.055 3.090 1.00 81.69 133 ALA A O 1
ATOM 1012 N N . SER A 1 134 ? 2.408 12.459 4.688 1.00 67.12 134 SER A N 1
ATOM 1013 C CA . SER A 1 134 ? 1.258 12.840 5.538 1.00 67.12 134 SER A CA 1
ATOM 1014 C C . SER A 1 134 ? -0.115 13.032 4.865 1.00 67.12 134 SER A C 1
ATOM 1016 O O . SER A 1 134 ? -1.133 12.903 5.535 1.00 67.12 134 SER A O 1
ATOM 1018 N N . GLU A 1 135 ? -0.202 13.283 3.559 1.00 65.19 135 GLU A N 1
ATOM 1019 C CA . GLU A 1 135 ? -1.451 13.686 2.890 1.00 65.19 135 GLU A CA 1
ATOM 1020 C C . GLU A 1 135 ? -2.170 12.548 2.142 1.00 65.19 135 GLU A C 1
ATOM 1022 O O . GLU A 1 135 ? -3.269 12.755 1.632 1.00 65.19 135 GLU A O 1
ATOM 1027 N N . LYS A 1 136 ? -1.574 11.349 2.043 1.00 71.50 136 LYS A N 1
ATOM 1028 C CA . LYS A 1 136 ? -2.019 10.311 1.085 1.00 71.50 136 LYS A CA 1
ATOM 1029 C C . LYS A 1 136 ? -2.515 8.994 1.687 1.00 71.50 136 LYS A C 1
ATOM 1031 O O . LYS A 1 136 ? -2.862 8.093 0.931 1.00 71.50 136 LYS A O 1
ATOM 1036 N N . LEU A 1 137 ? -2.559 8.859 3.014 1.00 81.81 137 LEU A N 1
ATOM 1037 C CA . LEU A 1 137 ? -3.068 7.643 3.671 1.00 81.81 137 LEU A CA 1
ATOM 1038 C C . LEU A 1 137 ? -4.568 7.694 4.013 1.00 81.81 137 LEU A C 1
ATOM 1040 O O . LEU A 1 137 ? -5.114 6.718 4.525 1.00 81.81 137 LEU A O 1
ATOM 1044 N N . ASN A 1 138 ? -5.228 8.823 3.765 1.00 86.00 138 ASN A N 1
ATOM 1045 C CA . ASN A 1 138 ? -6.668 8.981 3.943 1.00 86.00 138 ASN A CA 1
ATOM 1046 C C . ASN A 1 138 ? -7.435 8.510 2.698 1.00 86.00 138 ASN A C 1
ATOM 1048 O O . ASN A 1 138 ? -6.862 8.362 1.617 1.00 86.00 138 ASN A O 1
ATOM 1052 N N . THR A 1 139 ? -8.746 8.313 2.849 1.00 87.31 139 THR A N 1
ATOM 1053 C CA . THR A 1 139 ? -9.648 7.879 1.770 1.00 87.31 139 THR A CA 1
ATOM 1054 C C . THR A 1 139 ? -9.519 8.744 0.511 1.00 87.31 139 THR A C 1
ATOM 1056 O O . THR A 1 139 ? -9.418 8.211 -0.594 1.00 87.31 139 THR A O 1
ATOM 1059 N N . ASP A 1 140 ? -9.450 10.068 0.662 1.00 86.38 140 ASP A N 1
ATOM 1060 C CA . ASP A 1 140 ? -9.324 10.993 -0.472 1.00 86.38 140 ASP A CA 1
ATOM 1061 C C . ASP A 1 140 ? -7.972 10.850 -1.193 1.00 86.38 140 ASP A C 1
ATOM 1063 O O . ASP A 1 140 ? -7.894 10.889 -2.426 1.00 86.38 140 ASP A O 1
ATOM 1067 N N . GLY A 1 141 ? -6.897 1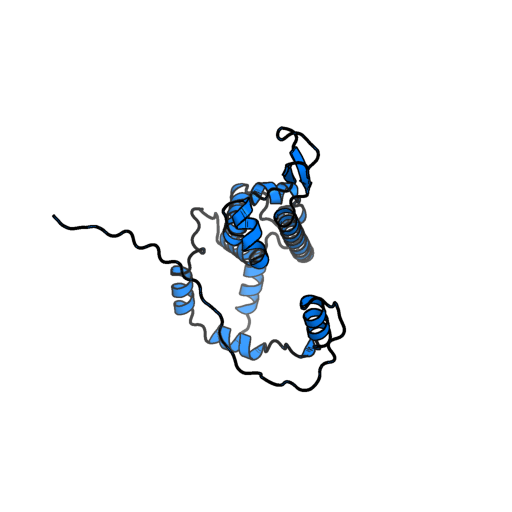0.646 -0.431 1.00 85.12 141 GLY A N 1
ATOM 1068 C CA . GLY A 1 141 ? -5.540 10.488 -0.936 1.00 85.12 141 GLY A CA 1
ATOM 1069 C C . GLY A 1 141 ? -5.345 9.193 -1.715 1.00 85.12 141 GLY A C 1
ATOM 1070 O O . GLY A 1 141 ? -4.747 9.223 -2.791 1.00 85.12 141 GLY A O 1
ATOM 1071 N N . ILE A 1 142 ? -5.898 8.079 -1.226 1.00 87.81 142 ILE A N 1
ATOM 1072 C CA . ILE A 1 142 ? -5.821 6.782 -1.920 1.00 87.81 142 ILE A CA 1
ATOM 1073 C C . ILE A 1 142 ? -6.784 6.690 -3.110 1.00 87.81 142 ILE A C 1
ATOM 1075 O O . ILE A 1 142 ? -6.478 5.984 -4.062 1.00 87.81 142 ILE A O 1
ATOM 1079 N N . CYS A 1 143 ? -7.911 7.415 -3.091 1.00 88.62 143 CYS A N 1
ATOM 1080 C CA . CYS A 1 143 ? -8.888 7.439 -4.188 1.00 88.62 143 CYS A CA 1
ATOM 1081 C C . CYS A 1 143 ? -8.445 8.301 -5.386 1.00 88.62 143 CYS A C 1
ATOM 1083 O O . CYS A 1 143 ? -9.012 8.197 -6.476 1.00 88.62 143 CYS A O 1
ATOM 1085 N N . SER A 1 144 ? -7.483 9.201 -5.178 1.00 88.00 144 SER A N 1
ATOM 1086 C CA . SER A 1 144 ? -6.983 10.130 -6.199 1.00 88.00 144 SER A CA 1
ATOM 1087 C C . SER A 1 144 ? -5.537 9.857 -6.606 1.00 88.00 144 SER A C 1
ATOM 1089 O O . SER A 1 144 ? -4.937 10.668 -7.316 1.00 88.00 144 SER A O 1
ATOM 1091 N N . ILE A 1 145 ? -4.964 8.730 -6.170 1.00 89.62 145 ILE A N 1
ATOM 1092 C CA . ILE A 1 145 ? -3.558 8.437 -6.418 1.00 89.62 145 ILE A CA 1
ATOM 1093 C C . ILE A 1 145 ? -3.324 8.105 -7.892 1.00 89.62 145 ILE A C 1
ATOM 1095 O O . ILE A 1 145 ? -4.038 7.322 -8.528 1.00 89.62 145 ILE A O 1
ATOM 1099 N N . THR A 1 146 ? -2.291 8.722 -8.447 1.00 90.38 146 THR A N 1
ATOM 1100 C CA . THR A 1 146 ? -1.885 8.539 -9.835 1.00 90.38 146 THR A CA 1
ATOM 1101 C C . THR A 1 146 ? -0.747 7.532 -9.948 1.00 90.38 146 THR A C 1
ATOM 1103 O O . THR A 1 146 ? 0.073 7.374 -9.044 1.00 90.38 146 THR A O 1
ATOM 1106 N N . ILE A 1 147 ? -0.624 6.904 -11.119 1.00 89.12 147 ILE A N 1
ATOM 1107 C CA . ILE A 1 147 ? 0.496 5.999 -11.415 1.00 89.12 147 ILE A CA 1
ATOM 1108 C C . ILE A 1 147 ? 1.865 6.682 -11.261 1.00 89.12 147 ILE A C 1
ATOM 1110 O O . ILE A 1 147 ? 2.840 6.027 -10.911 1.00 89.12 147 ILE A O 1
ATOM 1114 N N . VAL A 1 148 ? 1.949 7.996 -11.496 1.00 88.19 148 VAL A N 1
ATOM 1115 C CA . VAL A 1 148 ? 3.192 8.770 -11.357 1.00 88.19 148 VAL A CA 1
ATOM 1116 C C . VAL A 1 148 ? 3.575 8.919 -9.887 1.00 88.19 148 VAL A C 1
ATOM 1118 O O . VAL A 1 148 ? 4.735 8.715 -9.536 1.00 88.19 148 VAL A O 1
ATOM 1121 N N . GLU A 1 149 ? 2.603 9.212 -9.022 1.00 88.56 149 GLU A N 1
ATOM 1122 C CA . GLU A 1 149 ? 2.814 9.244 -7.571 1.00 88.56 149 GLU A CA 1
ATOM 1123 C C . GLU A 1 149 ? 3.202 7.859 -7.047 1.00 88.56 149 GLU A C 1
ATOM 1125 O O . GLU A 1 149 ? 4.166 7.748 -6.293 1.00 88.56 149 GLU A O 1
ATOM 1130 N N . VAL A 1 150 ? 2.534 6.794 -7.507 1.00 88.25 150 VAL A N 1
ATOM 1131 C CA . VAL A 1 150 ? 2.912 5.411 -7.172 1.00 88.25 150 VAL A CA 1
ATOM 1132 C C . VAL A 1 150 ? 4.336 5.105 -7.642 1.00 88.25 150 VAL A C 1
ATOM 1134 O O . VAL A 1 150 ? 5.144 4.615 -6.861 1.00 88.25 150 VAL A O 1
ATOM 1137 N N . GLY A 1 151 ? 4.694 5.456 -8.878 1.00 87.00 151 GLY A N 1
ATOM 1138 C CA . GLY A 1 151 ? 6.059 5.294 -9.381 1.00 87.00 151 GLY A CA 1
ATOM 1139 C C . GLY A 1 151 ? 7.094 6.018 -8.517 1.00 87.00 151 GLY A C 1
ATOM 1140 O O . GLY A 1 151 ? 8.151 5.462 -8.224 1.00 87.00 151 GLY A O 1
ATOM 1141 N N . SER A 1 152 ? 6.762 7.219 -8.039 1.00 87.88 152 SER A N 1
ATOM 1142 C CA . SER A 1 152 ? 7.628 8.010 -7.164 1.00 87.88 152 SER A CA 1
ATOM 1143 C C . SER A 1 152 ? 7.768 7.404 -5.765 1.00 87.88 152 SER A C 1
ATOM 1145 O O . SER A 1 152 ? 8.888 7.217 -5.297 1.00 87.88 152 SER A O 1
ATOM 1147 N N . TYR A 1 153 ? 6.662 7.093 -5.082 1.00 88.06 153 TYR A N 1
ATOM 1148 C CA . TYR A 1 153 ? 6.707 6.575 -3.711 1.00 88.06 153 TYR A CA 1
ATOM 1149 C C . TYR A 1 153 ? 7.342 5.184 -3.650 1.00 88.06 153 TYR A C 1
ATOM 1151 O O . TYR A 1 153 ? 8.187 4.922 -2.796 1.00 88.06 153 TYR A O 1
ATOM 1159 N N . PHE A 1 154 ? 6.986 4.305 -4.586 1.00 86.44 154 PHE A N 1
ATOM 1160 C CA . PHE A 1 154 ? 7.436 2.912 -4.612 1.00 86.44 154 PHE A CA 1
ATOM 1161 C C . PHE A 1 154 ? 8.774 2.738 -5.349 1.00 86.44 154 PHE A C 1
ATOM 1163 O O . PHE A 1 154 ? 9.279 1.621 -5.445 1.00 86.44 154 PHE A O 1
ATOM 1170 N N . SER A 1 155 ? 9.371 3.831 -5.850 1.00 84.62 155 SER A N 1
ATOM 1171 C CA . SER A 1 155 ? 10.619 3.819 -6.630 1.00 84.62 155 SER A CA 1
ATOM 1172 C C . SER A 1 155 ? 10.552 2.865 -7.833 1.00 84.62 155 SER A C 1
ATOM 1174 O O . SER A 1 155 ? 11.479 2.097 -8.091 1.00 84.62 155 SER A O 1
ATOM 1176 N N . LEU A 1 156 ? 9.430 2.894 -8.561 1.00 82.69 156 LEU A N 1
ATOM 1177 C CA . LEU A 1 156 ? 9.189 2.032 -9.718 1.00 82.69 156 LEU A CA 1
ATOM 1178 C C . LEU A 1 156 ? 9.525 2.777 -11.014 1.00 82.69 156 LEU A C 1
ATOM 1180 O O . LEU A 1 156 ? 8.899 3.802 -11.302 1.00 82.69 156 LEU A O 1
ATOM 1184 N N . PRO A 1 157 ? 10.463 2.272 -11.835 1.00 79.44 157 PRO A N 1
ATOM 1185 C CA . PRO A 1 157 ? 10.763 2.870 -13.126 1.00 79.44 157 PRO A CA 1
ATOM 1186 C C . PRO A 1 157 ? 9.583 2.652 -14.082 1.00 79.44 157 PRO A C 1
ATOM 1188 O O . PRO A 1 157 ? 9.369 1.564 -14.609 1.00 79.44 157 PRO A O 1
ATOM 1191 N N . LEU A 1 158 ? 8.797 3.706 -14.315 1.00 80.12 158 LEU A N 1
ATOM 1192 C CA . LEU A 1 158 ? 7.649 3.668 -15.236 1.00 80.12 158 LEU A CA 1
ATOM 1193 C C . LEU A 1 158 ? 8.069 3.654 -16.715 1.00 80.12 158 LEU A C 1
ATOM 1195 O O . LEU A 1 158 ? 7.265 3.318 -17.595 1.00 80.12 158 LEU A O 1
ATOM 1199 N N . GLN A 1 159 ? 9.318 4.036 -16.977 1.00 76.00 159 GLN A N 1
ATOM 1200 C CA . GLN A 1 159 ? 9.976 4.020 -18.275 1.00 76.00 159 GLN A CA 1
ATOM 1201 C C . GLN A 1 159 ? 11.337 3.350 -18.122 1.00 76.00 159 GLN A C 1
ATOM 1203 O O . GLN A 1 159 ? 12.015 3.542 -17.111 1.00 76.00 159 GLN A O 1
ATOM 1208 N N . GLN A 1 160 ? 11.729 2.580 -19.128 1.00 67.94 160 GLN A N 1
ATOM 1209 C CA . GLN A 1 160 ? 13.046 1.975 -19.206 1.00 67.94 160 GLN A CA 1
ATOM 1210 C C . GLN A 1 160 ? 13.724 2.442 -20.485 1.00 67.94 160 GLN A C 1
ATOM 1212 O O . GLN A 1 160 ? 13.194 2.262 -21.581 1.00 67.94 160 GLN A O 1
ATOM 1217 N N . ASP A 1 161 ? 14.913 3.011 -20.347 1.00 61.38 161 ASP A N 1
ATOM 1218 C CA . ASP A 1 161 ? 15.752 3.329 -21.491 1.00 61.38 161 ASP A CA 1
ATOM 1219 C C . ASP A 1 161 ? 16.449 2.048 -21.939 1.00 61.38 161 ASP A C 1
ATOM 1221 O O . ASP A 1 161 ? 17.437 1.602 -21.354 1.00 61.38 161 ASP A O 1
ATOM 1225 N N . VAL A 1 162 ? 15.886 1.413 -22.962 1.00 60.16 162 VAL A N 1
ATOM 1226 C CA . VAL A 1 162 ? 16.467 0.221 -23.571 1.00 60.16 162 VAL A CA 1
ATOM 1227 C C . VAL A 1 162 ? 17.415 0.693 -24.669 1.00 60.16 162 VAL A C 1
ATOM 1229 O O . VAL A 1 162 ? 17.097 1.597 -25.449 1.00 60.16 162 VAL A O 1
ATOM 1232 N N . GLY A 1 163 ? 18.609 0.097 -24.723 1.00 52.94 163 GLY A N 1
ATOM 1233 C CA . GLY A 1 163 ? 19.493 0.262 -25.871 1.00 52.94 163 GLY A CA 1
ATOM 1234 C C . GLY A 1 163 ? 18.714 -0.079 -27.136 1.00 52.94 163 GLY A C 1
ATOM 1235 O O . GLY A 1 163 ? 18.010 -1.087 -27.179 1.00 52.94 163 GLY A O 1
ATOM 1236 N N . SER A 1 164 ? 18.772 0.799 -28.128 1.00 51.00 164 SER A N 1
ATOM 1237 C CA . SER A 1 164 ? 18.033 0.615 -29.371 1.00 51.00 164 SER A CA 1
ATOM 1238 C C . SER A 1 164 ? 18.294 -0.785 -29.948 1.00 51.00 164 SER A C 1
ATOM 1240 O O . SER A 1 164 ? 19.464 -1.166 -30.049 1.00 51.00 164 SER A O 1
ATOM 1242 N N . PRO A 1 165 ? 17.258 -1.566 -30.304 1.00 51.81 165 PRO A N 1
ATOM 1243 C CA . PRO A 1 165 ? 17.453 -2.895 -30.866 1.00 51.81 165 PRO A CA 1
ATOM 1244 C C . PRO A 1 165 ? 18.210 -2.774 -32.196 1.00 51.81 165 PRO A C 1
ATOM 1246 O O . PRO A 1 165 ? 17.715 -2.178 -33.145 1.00 51.81 165 PRO A O 1
ATOM 1249 N N . GLU A 1 166 ? 19.446 -3.272 -32.192 1.00 53.06 166 GLU A N 1
ATOM 1250 C CA . GLU A 1 166 ? 20.374 -3.561 -33.303 1.00 53.06 166 GLU A CA 1
ATOM 1251 C C . GLU A 1 166 ? 20.704 -2.476 -34.360 1.00 53.06 166 GLU A C 1
ATOM 1253 O O . GLU A 1 166 ? 21.692 -2.650 -35.071 1.00 53.06 166 GLU A O 1
ATOM 1258 N N . GLU A 1 167 ? 20.017 -1.328 -34.439 1.00 52.94 167 GLU A N 1
ATOM 1259 C CA . GLU A 1 167 ? 20.196 -0.378 -35.562 1.00 52.94 167 GLU A CA 1
ATOM 1260 C C . GLU A 1 167 ? 20.666 1.045 -35.197 1.00 52.94 167 GLU A C 1
ATOM 1262 O O . GLU A 1 167 ? 20.960 1.838 -36.095 1.00 52.94 167 GLU A O 1
ATOM 1267 N N . LEU A 1 168 ? 20.801 1.403 -33.913 1.00 55.50 168 LEU A N 1
ATOM 1268 C CA . LEU A 1 168 ? 21.273 2.740 -33.513 1.00 55.50 168 LEU A CA 1
ATOM 1269 C C . LEU A 1 168 ? 22.556 2.670 -32.675 1.00 55.50 168 LEU A C 1
ATOM 1271 O O . LEU A 1 168 ? 22.775 1.753 -31.889 1.00 55.50 168 LEU A O 1
ATOM 1275 N N . HIS A 1 169 ? 23.420 3.673 -32.866 1.00 57.53 169 HIS A N 1
ATOM 1276 C CA . HIS A 1 169 ? 24.694 3.835 -32.161 1.00 57.53 169 HIS A CA 1
ATOM 1277 C C . HIS A 1 169 ? 24.505 3.697 -30.634 1.00 57.53 169 HIS A C 1
ATOM 1279 O O . HIS A 1 169 ? 23.531 4.243 -30.117 1.00 57.53 169 HIS A O 1
ATOM 1285 N N . PRO A 1 170 ? 25.447 3.098 -29.875 1.00 56.88 170 PRO A N 1
ATOM 1286 C CA . PRO A 1 170 ? 25.341 2.869 -28.419 1.00 56.88 170 PRO A CA 1
ATOM 1287 C C . PRO A 1 170 ? 25.181 4.131 -27.544 1.00 56.88 170 PRO A C 1
ATOM 1289 O O . PRO A 1 170 ? 25.093 4.032 -26.326 1.00 56.88 170 PRO A O 1
ATOM 1292 N N . ALA A 1 171 ? 25.140 5.318 -28.154 1.00 61.38 171 ALA A N 1
ATOM 1293 C CA . ALA A 1 171 ? 24.834 6.590 -27.500 1.00 61.38 171 ALA A CA 1
ATOM 1294 C C . ALA A 1 171 ? 23.352 7.000 -27.638 1.00 61.38 171 ALA A C 1
ATOM 1296 O O . ALA A 1 171 ? 22.971 8.061 -27.154 1.00 61.38 171 ALA A O 1
ATOM 1297 N N . ILE A 1 172 ? 22.532 6.199 -28.329 1.00 57.34 172 ILE A N 1
ATOM 1298 C CA . ILE A 1 172 ? 21.113 6.458 -28.579 1.00 57.34 172 ILE A CA 1
ATOM 1299 C C . ILE A 1 172 ? 20.300 5.378 -27.866 1.00 57.34 172 ILE A C 1
ATOM 1301 O O . ILE A 1 172 ? 20.277 4.212 -28.270 1.00 57.34 172 ILE A O 1
ATOM 1305 N N . THR A 1 173 ? 19.635 5.781 -26.790 1.00 59.75 173 THR A N 1
ATOM 1306 C CA . THR A 1 173 ? 18.692 4.957 -26.034 1.00 59.75 173 THR A CA 1
ATOM 1307 C C . THR A 1 173 ? 17.261 5.265 -26.473 1.00 59.75 173 THR A C 1
ATOM 1309 O O . THR A 1 173 ? 16.933 6.403 -26.815 1.00 59.75 173 THR A O 1
ATOM 1312 N N . MET A 1 174 ? 16.401 4.245 -26.491 1.00 52.06 174 MET A N 1
ATOM 1313 C CA . MET A 1 174 ? 14.966 4.397 -26.727 1.00 52.06 174 MET A CA 1
ATOM 1314 C C . MET A 1 174 ? 14.210 4.153 -25.424 1.00 52.06 174 MET A C 1
ATOM 1316 O O . MET A 1 174 ? 14.372 3.112 -24.789 1.00 52.06 174 MET A O 1
ATOM 1320 N N . SER A 1 175 ? 13.353 5.101 -25.047 1.00 57.53 175 SER A N 1
ATOM 1321 C CA . SER A 1 175 ? 12.509 4.965 -23.861 1.00 57.53 175 SER A CA 1
ATOM 1322 C C . SER A 1 175 ? 11.328 4.042 -24.172 1.00 57.53 175 SER A C 1
ATOM 1324 O O . SER A 1 175 ? 10.442 4.398 -24.952 1.00 57.53 175 SER A O 1
ATOM 1326 N N . GLN A 1 176 ? 11.325 2.841 -23.595 1.00 62.06 176 GLN A N 1
ATOM 1327 C CA . GLN A 1 176 ? 10.216 1.891 -23.666 1.00 62.06 176 GLN A CA 1
ATOM 1328 C C . GLN A 1 176 ? 9.350 1.976 -22.394 1.00 62.06 176 GLN A C 1
ATOM 1330 O O . GLN A 1 176 ? 9.860 2.307 -21.317 1.00 62.06 176 GLN A O 1
ATOM 1335 N N . PRO A 1 177 ? 8.033 1.693 -22.475 1.00 61.97 177 PRO A N 1
ATOM 1336 C CA . PRO A 1 177 ? 7.189 1.547 -21.289 1.00 61.97 177 PRO A CA 1
ATOM 1337 C C . PRO A 1 177 ? 7.784 0.488 -20.352 1.00 61.97 177 PRO A C 1
ATOM 1339 O O . PRO A 1 177 ? 8.163 -0.581 -20.822 1.00 61.97 177 PRO A O 1
ATOM 1342 N N . GLY A 1 178 ? 7.878 0.786 -19.051 1.00 62.69 178 GLY A N 1
ATOM 1343 C CA . GLY A 1 178 ? 8.673 0.041 -18.061 1.00 62.69 178 GLY A CA 1
ATOM 1344 C C . GLY A 1 178 ? 8.194 -1.366 -17.682 1.00 62.69 178 GLY A C 1
ATOM 1345 O O . GLY A 1 178 ? 8.220 -1.685 -16.500 1.00 62.69 178 GLY A O 1
ATOM 1346 N N . GLY A 1 179 ? 7.755 -2.189 -18.642 1.00 79.25 179 GLY A N 1
ATOM 1347 C CA . GLY A 1 179 ? 7.459 -3.619 -18.493 1.00 79.25 179 GLY A CA 1
ATOM 1348 C C . GLY A 1 179 ? 6.755 -3.996 -17.184 1.00 79.25 179 GLY A C 1
ATOM 1349 O O . GLY A 1 179 ? 5.782 -3.362 -16.776 1.00 79.25 179 GLY A O 1
ATOM 1350 N N . ALA A 1 180 ? 7.295 -5.009 -16.505 1.00 75.69 180 ALA A N 1
ATOM 1351 C CA . ALA A 1 180 ? 6.792 -5.531 -15.233 1.00 75.69 180 ALA A CA 1
ATOM 1352 C C . ALA A 1 180 ? 6.665 -4.480 -14.098 1.00 75.69 180 ALA A C 1
ATOM 1354 O O . ALA A 1 180 ? 5.624 -4.453 -13.438 1.00 75.69 180 ALA A O 1
ATOM 1355 N N . PRO A 1 181 ? 7.642 -3.578 -13.852 1.00 78.19 181 PRO A N 1
ATOM 1356 C CA . PRO A 1 181 ? 7.478 -2.500 -12.869 1.00 78.19 181 PRO A CA 1
ATOM 1357 C C . PRO A 1 181 ? 6.293 -1.573 -13.128 1.00 78.19 181 PRO A C 1
ATOM 1359 O O . PRO A 1 181 ? 5.607 -1.165 -12.188 1.00 78.19 181 PRO A O 1
ATOM 1362 N N . ARG A 1 182 ? 6.031 -1.246 -14.398 1.00 84.00 182 ARG A N 1
ATOM 1363 C CA . ARG A 1 182 ? 4.878 -0.425 -14.771 1.00 84.00 182 ARG A CA 1
ATOM 1364 C C . ARG A 1 182 ? 3.567 -1.165 -14.516 1.00 84.00 182 ARG A C 1
ATOM 1366 O O . ARG A 1 182 ? 2.649 -0.568 -13.963 1.00 84.00 182 ARG A O 1
ATOM 1373 N N . GLU A 1 183 ? 3.486 -2.445 -14.870 1.00 85.31 183 GLU A N 1
ATOM 1374 C CA . GLU A 1 183 ? 2.305 -3.273 -14.587 1.00 85.31 183 GLU A CA 1
ATOM 1375 C C . GLU A 1 183 ? 2.006 -3.335 -13.085 1.00 85.31 183 GLU A C 1
ATOM 1377 O O . GLU A 1 183 ? 0.863 -3.142 -12.671 1.00 85.31 183 GLU A O 1
ATOM 1382 N N . MET A 1 184 ? 3.031 -3.519 -12.249 1.00 84.62 184 MET A N 1
ATOM 1383 C CA . MET A 1 184 ? 2.865 -3.489 -10.796 1.00 84.62 184 MET A CA 1
ATOM 1384 C C . MET A 1 184 ? 2.392 -2.115 -10.302 1.00 84.62 184 MET A C 1
ATOM 1386 O O . MET A 1 184 ? 1.490 -2.050 -9.469 1.00 84.62 184 MET A O 1
ATOM 1390 N N . ALA A 1 185 ? 2.933 -1.018 -10.841 1.00 87.56 185 ALA A N 1
ATOM 1391 C CA . ALA A 1 185 ? 2.460 0.326 -10.511 1.00 87.56 185 ALA A CA 1
ATOM 1392 C C . ALA A 1 185 ? 0.979 0.520 -10.887 1.00 87.56 185 ALA A C 1
ATOM 1394 O O . ALA A 1 185 ? 0.218 1.113 -10.121 1.00 87.56 185 ALA A O 1
ATOM 1395 N N . GLU A 1 186 ? 0.541 -0.012 -12.032 1.00 89.94 186 GLU A N 1
ATOM 1396 C CA . GLU A 1 186 ? -0.863 0.010 -12.453 1.00 89.94 186 GLU A CA 1
ATOM 1397 C C . GLU A 1 186 ? -1.758 -0.814 -11.518 1.00 89.94 186 GLU A C 1
ATOM 1399 O O . GLU A 1 186 ? -2.838 -0.350 -11.153 1.00 89.94 186 GLU A O 1
ATOM 1404 N N . LEU A 1 187 ? -1.311 -1.997 -11.084 1.00 89.75 187 LEU A N 1
ATOM 1405 C CA . LEU A 1 187 ? -2.044 -2.834 -10.129 1.00 89.75 187 LEU A CA 1
ATOM 1406 C C . LEU A 1 187 ? -2.178 -2.164 -8.759 1.00 89.75 187 LEU A C 1
ATOM 1408 O O . LEU A 1 187 ? -3.279 -2.127 -8.211 1.00 89.75 187 LEU A O 1
ATOM 1412 N N . ILE A 1 188 ? -1.095 -1.584 -8.235 1.00 89.88 188 ILE A N 1
ATOM 1413 C CA . ILE A 1 188 ? -1.113 -0.823 -6.976 1.00 89.88 188 ILE A CA 1
ATOM 1414 C C . ILE A 1 188 ? -2.077 0.359 -7.095 1.00 89.88 188 ILE A C 1
ATOM 1416 O O . ILE A 1 188 ? -2.935 0.542 -6.236 1.00 89.88 188 ILE A O 1
ATOM 1420 N N . THR A 1 189 ? -1.986 1.121 -8.189 1.00 91.94 189 THR A N 1
ATOM 1421 C CA . THR A 1 189 ? -2.862 2.275 -8.442 1.00 91.94 189 THR A CA 1
ATOM 1422 C C . THR A 1 189 ? -4.333 1.859 -8.481 1.00 91.94 189 THR A C 1
ATOM 1424 O O . THR A 1 189 ? -5.177 2.514 -7.877 1.00 91.94 189 THR A O 1
ATOM 1427 N N . ARG A 1 190 ? -4.663 0.763 -9.177 1.00 93.06 190 ARG A N 1
ATOM 1428 C CA . ARG A 1 190 ? -6.038 0.245 -9.241 1.00 93.06 190 ARG A CA 1
ATOM 1429 C C . ARG A 1 190 ? -6.526 -0.210 -7.873 1.00 93.06 190 ARG A C 1
ATOM 1431 O O . ARG A 1 190 ? -7.602 0.204 -7.467 1.00 93.06 190 ARG A O 1
ATOM 1438 N N . CYS A 1 191 ? -5.719 -0.991 -7.156 1.00 93.06 191 CYS A N 1
ATOM 1439 C CA . CYS A 1 191 ? -6.064 -1.487 -5.828 1.00 93.06 191 CYS A CA 1
ATOM 1440 C C . CYS A 1 191 ? -6.350 -0.335 -4.854 1.00 93.06 191 CYS A C 1
ATOM 1442 O O . CYS A 1 191 ? -7.409 -0.319 -4.235 1.00 93.06 191 CYS A O 1
ATOM 1444 N N . LEU A 1 192 ? -5.472 0.672 -4.789 1.00 91.69 192 LEU A N 1
ATOM 1445 C CA . LEU A 1 192 ? -5.661 1.840 -3.924 1.00 91.69 192 LEU A CA 1
ATOM 1446 C C . LEU A 1 192 ? -6.909 2.649 -4.293 1.00 91.69 192 LEU A C 1
ATOM 1448 O O . LEU A 1 192 ? -7.685 2.998 -3.405 1.00 91.69 192 LEU A O 1
ATOM 1452 N N . ASN A 1 193 ? -7.142 2.890 -5.586 1.00 92.94 193 ASN A N 1
ATOM 1453 C CA . ASN A 1 193 ? -8.318 3.632 -6.041 1.00 92.94 193 ASN A CA 1
ATOM 1454 C C . ASN A 1 193 ? -9.625 2.863 -5.791 1.00 92.94 193 ASN A C 1
ATOM 1456 O O . ASN A 1 193 ? -10.616 3.457 -5.363 1.00 92.94 193 ASN A O 1
ATOM 1460 N N . ASP A 1 194 ? -9.640 1.545 -6.011 1.00 93.62 194 ASP A N 1
ATOM 1461 C CA . ASP A 1 194 ? -10.801 0.699 -5.727 1.00 93.62 194 ASP A CA 1
ATOM 1462 C C . ASP A 1 194 ? -11.095 0.646 -4.221 1.00 93.62 194 ASP A C 1
ATOM 1464 O O . ASP A 1 194 ? -12.250 0.789 -3.815 1.00 93.62 194 ASP A O 1
ATOM 1468 N N . THR A 1 195 ? -10.064 0.509 -3.381 1.00 91.94 195 THR A N 1
ATOM 1469 C CA . THR A 1 195 ? -10.207 0.570 -1.920 1.00 91.94 195 THR A CA 1
ATOM 1470 C C . THR A 1 195 ? -10.686 1.944 -1.461 1.00 91.94 195 THR A C 1
ATOM 1472 O O . THR A 1 195 ? -11.612 2.022 -0.654 1.00 91.94 195 THR A O 1
ATOM 1475 N N . GLY A 1 196 ? -10.127 3.025 -2.010 1.00 90.94 196 GLY A N 1
ATOM 1476 C CA . GLY A 1 196 ? -10.568 4.393 -1.744 1.00 90.94 196 GLY A CA 1
ATOM 1477 C C . GLY A 1 196 ? -12.039 4.605 -2.083 1.00 90.94 196 GLY A C 1
ATOM 1478 O O . GLY A 1 196 ? -12.785 5.129 -1.260 1.00 90.94 196 GLY A O 1
ATOM 1479 N N . ARG A 1 197 ? -12.495 4.109 -3.240 1.00 92.50 197 ARG A N 1
ATOM 1480 C CA . ARG A 1 197 ? -13.913 4.157 -3.626 1.00 92.50 197 ARG A CA 1
ATOM 1481 C C . ARG A 1 197 ? -14.802 3.431 -2.614 1.00 92.50 197 ARG A C 1
ATOM 1483 O O . ARG A 1 197 ? -15.819 3.983 -2.205 1.00 92.50 197 ARG A O 1
ATOM 1490 N N . ILE A 1 198 ? -14.416 2.229 -2.183 1.00 92.19 198 ILE A N 1
ATOM 1491 C CA . ILE A 1 198 ? -15.188 1.445 -1.202 1.00 92.19 198 ILE A CA 1
ATOM 1492 C C . ILE A 1 198 ? -15.265 2.172 0.148 1.00 92.19 198 ILE A C 1
ATOM 1494 O O . ILE A 1 198 ? -16.330 2.224 0.765 1.00 92.19 198 ILE A O 1
ATOM 1498 N N . LEU A 1 199 ? -14.158 2.753 0.614 1.00 91.44 199 LEU A N 1
ATOM 1499 C CA . LEU A 1 199 ? -14.129 3.519 1.864 1.00 91.44 199 LEU A CA 1
ATOM 1500 C C . LEU A 1 199 ? -14.971 4.795 1.766 1.00 91.44 199 LEU A C 1
ATOM 1502 O O . LEU A 1 199 ? -15.695 5.131 2.704 1.00 91.44 199 LEU A O 1
ATOM 1506 N N . TRP A 1 200 ? -14.947 5.456 0.607 1.00 92.12 200 TRP A N 1
ATOM 1507 C CA . TRP A 1 200 ? -15.763 6.633 0.332 1.00 92.12 200 TRP A CA 1
ATOM 1508 C C . TRP A 1 200 ? -17.262 6.304 0.335 1.00 92.12 200 TRP A C 1
ATOM 1510 O O . TRP A 1 200 ? -18.050 6.998 0.979 1.00 92.12 200 TRP A O 1
ATOM 1520 N N . GLU A 1 201 ? -17.661 5.193 -0.292 1.00 92.44 201 GLU A N 1
ATOM 1521 C CA . GLU A 1 201 ? -19.039 4.680 -0.259 1.00 92.44 201 GLU A CA 1
ATOM 1522 C C . GLU A 1 201 ? -19.505 4.361 1.171 1.00 92.44 201 GLU A C 1
ATOM 1524 O O . GLU A 1 201 ? -20.656 4.627 1.528 1.00 92.44 201 GLU A O 1
ATOM 1529 N N . ARG A 1 202 ? -18.599 3.850 2.014 1.00 89.81 202 ARG A N 1
ATOM 1530 C CA . ARG A 1 202 ? -18.850 3.562 3.435 1.00 89.81 202 ARG A CA 1
ATOM 1531 C C . ARG A 1 202 ? -18.728 4.783 4.355 1.00 89.81 202 ARG A C 1
ATOM 1533 O O . ARG A 1 202 ? -19.016 4.657 5.541 1.00 89.81 202 ARG A O 1
ATOM 1540 N N . ARG A 1 203 ? -18.374 5.962 3.822 1.00 90.25 203 ARG A N 1
ATOM 1541 C CA . ARG A 1 203 ? -18.148 7.221 4.562 1.00 90.25 203 ARG A CA 1
ATOM 1542 C C . ARG A 1 203 ? -17.091 7.114 5.666 1.00 90.25 203 ARG A C 1
ATOM 1544 O O . ARG A 1 203 ? -17.236 7.738 6.713 1.00 90.25 203 ARG A O 1
ATOM 1551 N N . MET A 1 204 ? -16.046 6.332 5.416 1.00 90.25 204 MET A N 1
ATOM 1552 C CA . MET A 1 204 ? -14.914 6.160 6.326 1.00 90.25 204 MET A CA 1
ATOM 1553 C C . MET A 1 204 ? -13.748 7.050 5.900 1.00 90.25 204 MET A C 1
ATOM 1555 O O . MET A 1 204 ? -13.509 7.261 4.707 1.00 90.25 204 MET A O 1
ATOM 1559 N N . SER A 1 205 ? -13.024 7.585 6.877 1.00 88.19 205 SER A N 1
ATOM 1560 C CA . SER A 1 205 ? -11.910 8.515 6.675 1.00 88.19 205 SER A CA 1
ATOM 1561 C C . SER A 1 205 ? -10.589 7.814 6.342 1.00 88.19 205 SER A C 1
ATOM 1563 O O . SER A 1 205 ? -9.743 8.383 5.642 1.00 88.19 205 SER A O 1
ATOM 1565 N N . SER A 1 206 ? -10.424 6.573 6.803 1.00 90.06 206 SER A N 1
ATOM 1566 C CA . SER A 1 206 ? -9.222 5.765 6.615 1.00 90.06 206 SER A CA 1
ATOM 1567 C C . SER A 1 206 ? -9.546 4.265 6.595 1.00 90.06 206 SER A C 1
ATOM 1569 O O . SER A 1 206 ? -10.616 3.828 7.032 1.00 90.06 206 SER A O 1
ATOM 1571 N N . LEU A 1 207 ? -8.609 3.445 6.105 1.00 89.38 207 LEU A N 1
ATOM 1572 C CA . LEU A 1 207 ? -8.718 1.986 6.208 1.00 89.38 207 LEU A CA 1
ATOM 1573 C C . LEU A 1 207 ? -8.550 1.522 7.667 1.00 89.38 207 LEU A C 1
ATOM 1575 O O . LEU A 1 207 ? -9.127 0.513 8.068 1.00 89.38 207 LEU A O 1
ATOM 1579 N N . GLY A 1 208 ? -7.801 2.278 8.475 1.00 89.31 208 GLY A N 1
ATOM 1580 C CA . GLY A 1 208 ? -7.665 2.039 9.913 1.00 89.31 208 GLY A CA 1
ATOM 1581 C C . GLY A 1 208 ? -8.992 2.168 10.657 1.00 89.31 208 GLY A C 1
ATOM 1582 O O . GLY A 1 208 ? -9.341 1.283 11.440 1.00 89.31 208 GLY A O 1
ATOM 1583 N N . GLU A 1 209 ? -9.770 3.212 10.356 1.00 90.06 209 GLU A N 1
ATOM 1584 C CA . GLU A 1 209 ? -11.118 3.399 10.903 1.00 90.06 209 GLU A CA 1
ATOM 1585 C C . GLU A 1 209 ? -12.032 2.224 10.537 1.00 90.06 209 GLU A C 1
ATOM 1587 O O . GLU A 1 209 ? -12.728 1.689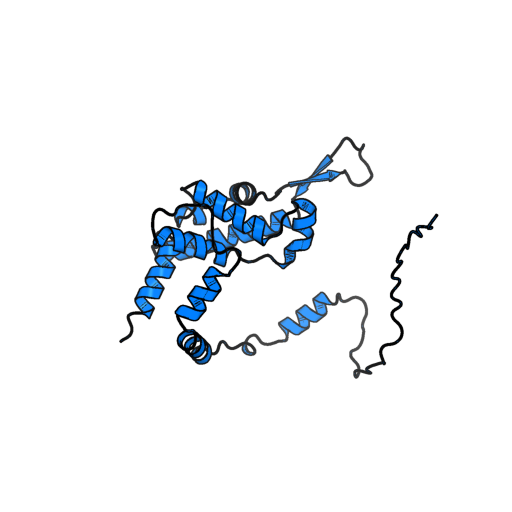 11.403 1.00 90.06 209 GLU A O 1
ATOM 1592 N N . PHE A 1 210 ? -11.976 1.763 9.282 1.00 91.00 210 PHE A N 1
ATOM 1593 C CA . PHE A 1 210 ? -12.728 0.591 8.837 1.00 91.00 210 PHE A CA 1
ATOM 1594 C C . PHE A 1 210 ? -12.406 -0.644 9.688 1.00 91.00 210 PHE A C 1
ATOM 1596 O O . PHE A 1 210 ? -13.309 -1.236 10.279 1.00 91.00 210 PHE A O 1
ATOM 1603 N N . VAL A 1 211 ? -11.124 -0.996 9.818 1.00 90.44 211 VAL A N 1
ATOM 1604 C CA . VAL A 1 211 ? -10.693 -2.178 10.581 1.00 90.44 211 VAL A CA 1
ATOM 1605 C C . VAL A 1 211 ? -11.102 -2.078 12.052 1.00 90.44 211 VAL A C 1
ATOM 1607 O O . VAL A 1 211 ? -11.622 -3.042 12.613 1.00 90.44 211 VAL A O 1
ATOM 1610 N N . LEU A 1 212 ? -10.916 -0.915 12.680 1.00 89.69 212 LEU A N 1
ATOM 1611 C CA . LEU A 1 212 ? -11.300 -0.708 14.077 1.00 89.69 212 LEU A CA 1
ATOM 1612 C C . LEU A 1 212 ? -12.819 -0.777 14.279 1.00 89.69 212 LEU A C 1
ATOM 1614 O O . LEU A 1 212 ? -13.273 -1.326 15.282 1.00 89.69 212 LEU A O 1
ATOM 1618 N N . SER A 1 213 ? -13.609 -0.255 13.338 1.00 88.38 213 SER A N 1
ATOM 1619 C CA . SER A 1 213 ? -15.073 -0.316 13.408 1.00 88.38 213 SER A CA 1
ATOM 1620 C C . SER A 1 213 ? -15.596 -1.755 13.335 1.00 88.38 213 SER A C 1
ATOM 1622 O O . SER A 1 213 ? -16.422 -2.150 14.159 1.00 88.38 213 SER A O 1
ATOM 1624 N N . GLU A 1 214 ? -15.042 -2.567 12.431 1.00 87.12 214 GLU A N 1
ATOM 1625 C CA . GLU A 1 214 ? -15.399 -3.980 12.280 1.00 87.12 214 GLU A CA 1
ATOM 1626 C C . GLU A 1 214 ? -14.957 -4.799 13.499 1.00 87.12 214 GLU A C 1
ATOM 1628 O O . GLU A 1 214 ? -15.712 -5.635 13.995 1.00 87.12 214 GLU A O 1
ATOM 1633 N N . LEU A 1 215 ? -13.770 -4.519 14.050 1.00 84.44 215 LEU A N 1
ATOM 1634 C CA . LEU A 1 215 ? -13.311 -5.151 15.288 1.00 84.44 215 LEU A CA 1
ATOM 1635 C C . LEU A 1 215 ? -14.221 -4.813 16.472 1.00 84.44 215 LEU A C 1
ATOM 1637 O O . LEU A 1 215 ? -14.607 -5.711 17.217 1.00 84.44 215 LEU A O 1
ATOM 1641 N N . HIS A 1 216 ? -14.619 -3.550 16.643 1.00 83.69 216 HIS A N 1
ATOM 1642 C CA . HIS A 1 216 ? -15.565 -3.182 17.699 1.00 83.69 216 HIS A CA 1
ATOM 1643 C C . HIS A 1 216 ? -16.923 -3.866 17.519 1.00 83.69 216 HIS A C 1
ATOM 1645 O O . HIS A 1 216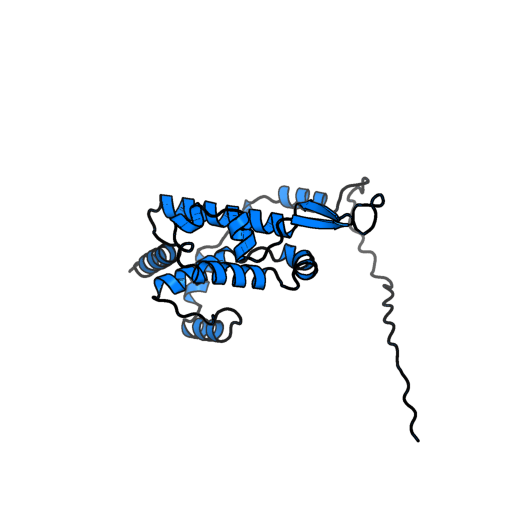 ? -17.519 -4.299 18.503 1.00 83.69 216 HIS A O 1
ATOM 1651 N N . GLN A 1 217 ? -17.396 -4.017 16.282 1.00 76.19 217 GLN A N 1
ATOM 1652 C CA . GLN A 1 217 ? -18.643 -4.721 15.990 1.00 76.19 217 GLN A CA 1
ATOM 1653 C C . GLN A 1 217 ? -18.548 -6.231 16.284 1.00 76.19 217 GLN A C 1
ATOM 1655 O O . GLN A 1 217 ? -19.520 -6.819 16.754 1.00 76.19 217 GLN A O 1
ATOM 1660 N N . GLN A 1 218 ? -17.379 -6.846 16.072 1.00 65.12 218 GLN A N 1
ATOM 1661 C CA . GLN A 1 218 ? -17.104 -8.260 16.371 1.00 65.12 218 GLN A CA 1
ATOM 1662 C C . GLN A 1 218 ? -16.807 -8.552 17.845 1.00 65.12 218 GLN A C 1
ATOM 1664 O O . GLN A 1 218 ? -16.986 -9.686 18.279 1.00 65.12 218 GLN A O 1
ATOM 1669 N N . VAL A 1 219 ? -16.377 -7.554 18.619 1.00 59.25 219 VAL A N 1
ATOM 1670 C CA . VAL A 1 219 ? -16.265 -7.642 20.087 1.00 59.25 219 VAL A CA 1
ATOM 1671 C C . VAL A 1 219 ? -17.614 -7.351 20.764 1.00 59.25 219 VAL A C 1
ATOM 1673 O O . VAL A 1 219 ? -17.832 -7.759 21.900 1.00 59.25 219 VAL A O 1
ATOM 1676 N N . ALA A 1 220 ? -18.546 -6.703 20.057 1.00 43.19 220 ALA A N 1
ATOM 1677 C CA . ALA A 1 220 ? -19.905 -6.421 20.513 1.00 43.19 220 ALA A CA 1
ATOM 1678 C C . ALA A 1 220 ? -21.009 -7.459 20.156 1.00 43.19 220 ALA A C 1
ATOM 1680 O O . ALA A 1 220 ? -22.171 -7.056 20.045 1.00 43.19 220 ALA A O 1
ATOM 1681 N N . PRO A 1 221 ? -20.751 -8.775 20.014 1.00 45.19 221 PRO A N 1
ATOM 1682 C CA . PRO A 1 221 ? -21.778 -9.786 20.189 1.00 45.19 221 PRO A CA 1
ATOM 1683 C C . PRO A 1 221 ? -21.585 -10.510 21.533 1.00 45.19 221 PRO A C 1
ATOM 1685 O O . PRO A 1 221 ? -20.634 -11.273 21.699 1.00 45.19 221 PRO A O 1
ATOM 1688 N N . LEU A 1 222 ? -22.587 -10.314 22.407 1.00 36.44 222 LEU A N 1
ATOM 1689 C CA . LEU A 1 222 ? -22.874 -10.933 23.722 1.00 36.44 222 LEU A CA 1
ATOM 1690 C C . LEU A 1 222 ? -22.398 -10.166 24.966 1.00 36.44 222 LEU A C 1
ATOM 1692 O O . LEU A 1 222 ? -21.225 -10.291 25.371 1.00 36.44 222 LEU A O 1
#

Organism: NCBI:txid36881

pLDDT: mean 72.13, std 18.09, range [29.86, 93.62]

Radius of gyration: 24.9 Å; chains: 1; bounding box: 79×58×59 Å

Sequence (222 aa):
MAGSQHAEISNSVSYEDSPEITMPGIPCTMARSLYDDIRDSCAALDTDLVRLDTEAAQGLGNALGVDEVKDAVRNMRGCRFPVRFEGLEEEVNFMALLGLLHFGSGYHKEFYQLNGCDAYDAVTKGVLGMHLASEKLNTDGICSITIVEVGSYFSLPLQQDVGSPEELHPAITMSQPGGAPREMAELITRCLNDTGRILWERRMSSLGEFVLSELHQQVAPL